Protein AF-A0A1E1KDU4-F1 (afdb_monomer_lite)

Organism: NCBI:txid914238

Structure (mmCIF, N/CA/C/O backbone):
data_AF-A0A1E1KDU4-F1
#
_entry.id   AF-A0A1E1KDU4-F1
#
loop_
_atom_site.group_PDB
_atom_site.id
_atom_site.type_symbol
_atom_site.label_atom_id
_atom_site.label_alt_id
_atom_site.label_comp_id
_atom_site.label_asym_id
_atom_site.label_entity_id
_atom_site.label_seq_id
_atom_site.pdbx_PDB_ins_code
_atom_site.Cartn_x
_atom_site.Cartn_y
_atom_site.Cartn_z
_atom_site.occupancy
_atom_site.B_iso_or_equiv
_atom_site.auth_seq_id
_atom_site.auth_comp_id
_atom_site.auth_asym_id
_atom_site.auth_atom_id
_atom_site.pdbx_PDB_model_num
ATOM 1 N N . MET A 1 1 ? -35.474 20.979 37.681 1.00 44.28 1 MET A N 1
ATOM 2 C CA . MET A 1 1 ? -34.304 20.090 37.521 1.00 44.28 1 MET A CA 1
ATOM 3 C C . MET A 1 1 ? -34.808 18.781 36.944 1.00 44.28 1 MET A C 1
ATOM 5 O O . MET A 1 1 ? -35.261 17.920 37.687 1.00 44.28 1 MET A O 1
ATOM 9 N N . GLU A 1 2 ? -34.837 18.689 35.618 1.00 38.00 2 GLU A N 1
ATOM 10 C CA . GLU A 1 2 ? -35.286 17.499 34.893 1.00 38.00 2 GLU A CA 1
ATOM 11 C C . GLU A 1 2 ? -34.099 16.550 34.704 1.00 38.00 2 GLU A C 1
ATOM 13 O O . GLU A 1 2 ? -33.017 16.971 34.295 1.00 38.00 2 GLU A O 1
ATOM 18 N N . LYS A 1 3 ? -34.280 15.276 35.066 1.00 48.38 3 LYS A N 1
ATOM 19 C CA . LYS A 1 3 ? -33.299 14.221 34.790 1.00 48.38 3 LYS A CA 1
ATOM 20 C C . LYS A 1 3 ? -33.323 13.912 33.288 1.00 48.38 3 LYS A C 1
ATOM 22 O O . LYS A 1 3 ? -34.417 13.727 32.755 1.00 48.38 3 LYS A O 1
ATOM 27 N N . PRO A 1 4 ? -32.166 13.806 32.614 1.00 43.34 4 PRO A N 1
ATOM 28 C CA . PRO A 1 4 ? -32.135 13.402 31.216 1.00 43.34 4 PRO A CA 1
ATOM 29 C C . PRO A 1 4 ? -32.600 11.940 31.058 1.00 43.34 4 PRO A C 1
ATOM 31 O O . PRO A 1 4 ? -32.356 11.120 31.952 1.00 43.34 4 PRO A O 1
ATOM 34 N N . PRO A 1 5 ? -33.280 11.604 29.947 1.00 52.00 5 PRO A N 1
ATOM 35 C CA . PRO A 1 5 ? -33.799 10.266 29.709 1.00 52.00 5 PRO A CA 1
ATOM 36 C C . PRO A 1 5 ? -32.659 9.279 29.433 1.00 52.00 5 PRO A C 1
ATOM 38 O O . PRO A 1 5 ? -31.746 9.543 28.653 1.00 52.00 5 PRO A O 1
ATOM 41 N N . LEU A 1 6 ? -32.739 8.119 30.082 1.00 45.38 6 LEU A N 1
ATOM 42 C CA . LEU A 1 6 ? -31.888 6.965 29.817 1.00 45.38 6 LEU A CA 1
ATOM 43 C C . LEU A 1 6 ? -32.259 6.388 28.446 1.00 45.38 6 LEU A C 1
ATOM 45 O O . LEU A 1 6 ? -33.324 5.792 28.289 1.00 45.38 6 LEU A O 1
ATOM 49 N N . TYR A 1 7 ? -31.383 6.565 27.458 1.00 45.53 7 TYR A N 1
ATOM 50 C CA . TYR A 1 7 ? -31.497 5.884 26.173 1.00 45.53 7 TYR A CA 1
ATOM 51 C C . TYR A 1 7 ? -31.197 4.392 26.349 1.00 45.53 7 TYR A C 1
ATOM 53 O O . TYR A 1 7 ? -30.136 3.995 26.829 1.00 45.53 7 TYR A O 1
ATOM 61 N N . CYS A 1 8 ? -32.163 3.562 25.961 1.00 42.59 8 CYS A N 1
ATOM 62 C CA . CYS A 1 8 ? -32.039 2.114 25.892 1.00 42.59 8 CYS A CA 1
ATOM 63 C C . CYS A 1 8 ? -31.597 1.749 24.466 1.00 42.59 8 CYS A C 1
ATOM 65 O O . CYS A 1 8 ? -32.426 1.666 23.562 1.00 42.59 8 CYS A O 1
ATOM 67 N N . SER A 1 9 ? -30.292 1.577 24.245 1.00 41.16 9 SER A N 1
ATOM 68 C CA . SER A 1 9 ? -29.770 1.093 22.963 1.00 41.16 9 SER A CA 1
ATOM 69 C C . SER A 1 9 ? -29.938 -0.422 22.883 1.00 41.16 9 SER A C 1
ATOM 71 O O . SER A 1 9 ? -29.347 -1.178 23.657 1.00 41.16 9 SER A O 1
ATOM 73 N N . THR A 1 10 ? -30.761 -0.878 21.943 1.00 43.19 10 THR A N 1
ATOM 74 C CA . THR A 1 10 ? -30.951 -2.290 21.614 1.00 43.19 10 THR A CA 1
ATOM 75 C C . THR A 1 10 ? -29.660 -2.860 21.027 1.00 43.19 10 THR A C 1
ATOM 77 O O . THR A 1 10 ? -29.329 -2.688 19.858 1.00 43.19 10 THR A O 1
ATOM 80 N N . SER A 1 11 ? -28.903 -3.535 21.891 1.00 44.44 11 SER A N 1
ATOM 81 C CA . SER A 1 11 ? -27.672 -4.249 21.566 1.00 44.44 11 SER A CA 1
ATOM 82 C C . SER A 1 11 ? -27.963 -5.359 20.548 1.00 44.44 11 SER A C 1
ATOM 84 O O . SER A 1 11 ? -28.536 -6.400 20.881 1.00 44.44 11 SER A O 1
ATOM 86 N N . SER A 1 12 ? -27.601 -5.128 19.283 1.00 50.84 12 SER A N 1
ATOM 87 C CA . SER A 1 12 ? -27.549 -6.196 18.287 1.00 50.84 12 SER A CA 1
ATOM 88 C C . SER A 1 12 ? -26.516 -7.226 18.754 1.00 50.84 12 SER A C 1
ATOM 90 O O . SER A 1 12 ? -25.367 -6.906 19.059 1.00 50.84 12 SER A O 1
ATOM 92 N N . THR A 1 13 ? -26.951 -8.472 18.916 1.00 53.19 13 THR A N 1
ATOM 93 C CA . THR A 1 13 ? -26.143 -9.540 19.510 1.00 53.19 13 THR A CA 1
ATOM 94 C C . THR A 1 13 ? -25.130 -10.056 18.494 1.00 53.19 13 THR A C 1
ATOM 96 O O . THR A 1 13 ? -25.316 -11.097 17.860 1.00 53.19 13 THR A O 1
ATOM 99 N N . PHE A 1 14 ? -24.022 -9.330 18.342 1.00 54.50 14 PHE A N 1
ATOM 100 C CA . PHE A 1 14 ? -22.830 -9.845 17.678 1.00 54.50 14 PHE A CA 1
ATOM 101 C C . PHE A 1 14 ? -22.418 -11.141 18.392 1.00 54.50 14 PHE A C 1
ATOM 103 O O . PHE A 1 14 ? -22.097 -11.154 19.580 1.00 54.50 14 PHE A O 1
ATOM 110 N N . LYS A 1 15 ? -22.494 -12.285 17.704 1.00 56.84 15 LYS A N 1
ATOM 111 C CA . LYS A 1 15 ? -22.159 -13.586 18.301 1.00 56.84 15 LYS A CA 1
ATOM 112 C C . LYS A 1 15 ? -20.645 -13.652 18.548 1.00 56.84 15 LYS A C 1
ATOM 114 O O . LYS A 1 15 ? -19.895 -14.090 17.684 1.00 56.84 15 LYS A O 1
ATOM 119 N N . HIS A 1 16 ? -20.215 -13.282 19.756 1.00 57.31 16 HIS A N 1
ATOM 120 C CA . HIS A 1 16 ? -18.828 -13.239 20.264 1.00 57.31 16 HIS A CA 1
ATOM 121 C C . HIS A 1 16 ? -18.077 -14.594 20.324 1.00 57.31 16 HIS A C 1
ATOM 123 O O . HIS A 1 16 ? -17.207 -14.792 21.172 1.00 57.31 16 HIS A O 1
ATOM 129 N N . ARG A 1 17 ? -18.409 -15.587 19.490 1.00 60.00 17 ARG A N 1
ATOM 130 C CA . ARG A 1 17 ? -17.924 -16.969 19.677 1.00 60.00 17 ARG A CA 1
ATOM 131 C C . ARG A 1 17 ? -16.447 -17.185 19.334 1.00 60.00 17 ARG A C 1
ATOM 133 O O . ARG A 1 17 ? -15.905 -18.201 19.754 1.00 60.00 17 ARG A O 1
ATOM 140 N N . LEU A 1 18 ? -15.800 -16.258 18.629 1.00 76.88 18 LEU A N 1
ATOM 141 C CA . LEU A 1 18 ? -14.407 -16.411 18.188 1.00 76.88 18 LEU A CA 1
ATOM 142 C C . LEU A 1 18 ? -13.419 -15.484 18.895 1.00 76.88 18 LEU A C 1
ATOM 144 O O . LEU A 1 18 ? -12.227 -15.530 18.600 1.00 76.88 18 LEU A O 1
ATOM 148 N N . THR A 1 19 ? -13.868 -14.656 19.838 1.00 80.25 19 THR A N 1
ATOM 149 C CA . THR A 1 19 ? -12.951 -13.700 20.450 1.00 80.25 19 THR A CA 1
ATOM 150 C C . THR A 1 19 ? -12.079 -14.380 21.510 1.00 80.25 19 THR A C 1
ATOM 152 O O . THR A 1 19 ? -12.613 -15.001 22.439 1.00 80.25 19 THR A O 1
ATOM 155 N N . PRO A 1 20 ? -10.740 -14.272 21.423 1.00 85.56 20 PRO A N 1
ATOM 156 C CA . PRO A 1 20 ? -9.858 -14.865 22.413 1.00 85.56 20 PRO A CA 1
ATOM 157 C C . PRO A 1 20 ? -10.150 -14.275 23.793 1.00 85.56 20 PRO A C 1
ATOM 159 O O . PRO A 1 20 ? -10.144 -13.063 23.996 1.00 85.56 20 PRO A O 1
ATOM 162 N N . LYS A 1 21 ? -10.381 -15.151 24.775 1.00 85.19 21 LYS A N 1
ATOM 163 C CA . LYS A 1 21 ? -10.628 -14.749 26.173 1.00 85.19 21 LYS A CA 1
ATOM 164 C C . LYS A 1 21 ? -9.380 -14.187 26.862 1.00 85.19 21 LYS A C 1
ATOM 166 O O . LYS A 1 21 ? -9.473 -13.691 27.981 1.00 85.19 21 LYS A O 1
ATOM 171 N N . ARG A 1 22 ? -8.201 -14.364 26.259 1.00 81.06 22 ARG A N 1
ATOM 172 C CA . ARG A 1 22 ? -6.904 -13.917 26.775 1.00 81.06 22 ARG A CA 1
ATOM 173 C C . ARG A 1 22 ? -6.044 -13.460 25.607 1.00 81.06 22 ARG A C 1
ATOM 175 O O . ARG A 1 22 ? -5.880 -14.214 24.653 1.00 81.06 22 ARG A O 1
ATOM 182 N N . LEU A 1 23 ? -5.463 -12.276 25.733 1.00 84.56 23 LEU A N 1
ATOM 183 C CA . LEU A 1 23 ? -4.440 -11.764 24.830 1.00 84.56 23 LEU A CA 1
ATOM 184 C C . LEU A 1 23 ? -3.154 -11.531 25.609 1.00 84.56 23 LEU A C 1
ATOM 186 O O . LEU A 1 23 ? -3.178 -11.171 26.786 1.00 84.56 23 LEU A O 1
ATOM 190 N N . GLN A 1 24 ? -2.025 -11.774 24.951 1.00 83.50 24 GLN A N 1
ATOM 191 C CA . GLN A 1 24 ? -0.733 -11.361 25.481 1.00 83.50 24 GLN A CA 1
ATOM 192 C C . GLN A 1 24 ? -0.629 -9.833 25.414 1.00 83.50 24 GLN A C 1
ATOM 194 O O . GLN A 1 24 ? -1.173 -9.216 24.500 1.00 83.50 24 GLN A O 1
ATOM 199 N N . LEU A 1 25 ? 0.093 -9.224 26.359 1.00 78.69 25 LEU A N 1
ATOM 200 C CA . LEU A 1 25 ? 0.252 -7.767 26.431 1.00 78.69 25 LEU A CA 1
ATOM 201 C C . LEU A 1 25 ? 0.848 -7.180 25.142 1.00 78.69 25 LEU A C 1
ATOM 203 O O . LEU A 1 25 ? 0.405 -6.131 24.697 1.00 78.69 25 LEU A O 1
ATOM 207 N N . SER A 1 26 ? 1.799 -7.880 24.515 1.00 78.12 26 SER A N 1
ATOM 208 C CA . SER A 1 26 ? 2.379 -7.493 23.222 1.00 78.12 26 SER A CA 1
ATOM 209 C C . SER A 1 26 ? 1.315 -7.345 22.134 1.00 78.12 26 SER A C 1
ATOM 211 O O . SER A 1 26 ? 1.298 -6.348 21.419 1.00 78.12 26 SER A O 1
ATOM 213 N N . VAL A 1 27 ? 0.390 -8.302 22.048 1.00 83.88 27 VAL A N 1
ATOM 214 C CA . VAL A 1 27 ? -0.720 -8.259 21.091 1.00 83.88 27 VAL A CA 1
ATOM 215 C C . VAL A 1 27 ? -1.719 -7.173 21.478 1.00 83.88 27 VAL A C 1
ATOM 217 O O . VAL A 1 27 ? -2.229 -6.486 20.606 1.00 83.88 27 VAL A O 1
ATOM 220 N N . LEU A 1 28 ? -1.964 -6.953 22.773 1.00 84.06 28 LEU A N 1
ATOM 221 C CA . LEU A 1 28 ? -2.847 -5.878 23.232 1.00 84.06 28 LEU A CA 1
ATOM 222 C C . LEU A 1 28 ? -2.310 -4.487 22.860 1.00 84.06 28 LEU A C 1
ATOM 224 O O . LEU A 1 28 ? -3.084 -3.621 22.469 1.00 84.06 28 LEU A O 1
ATOM 228 N N . ILE A 1 29 ? -0.990 -4.291 22.945 1.00 78.06 29 ILE A N 1
ATOM 229 C CA . ILE A 1 29 ? -0.319 -3.064 22.500 1.00 78.06 29 ILE A CA 1
ATOM 230 C C . ILE A 1 29 ? -0.465 -2.910 20.987 1.00 78.06 29 ILE A C 1
ATOM 232 O O . ILE A 1 29 ? -0.847 -1.840 20.537 1.00 78.06 29 ILE A O 1
ATOM 236 N N . GLN A 1 30 ? -0.237 -3.972 20.206 1.00 80.94 30 GLN A N 1
ATOM 237 C CA . GLN A 1 30 ? -0.447 -3.922 18.754 1.00 80.94 30 GLN A CA 1
ATOM 238 C C . GLN A 1 30 ? -1.893 -3.567 18.408 1.00 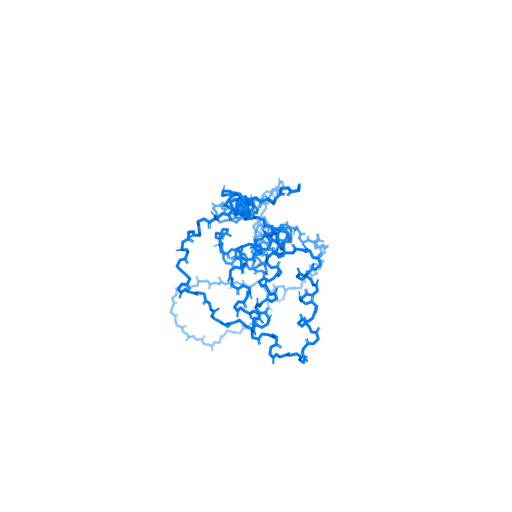80.94 30 GLN A C 1
ATOM 240 O O . GLN A 1 30 ? -2.121 -2.702 17.571 1.00 80.94 30 GLN A O 1
ATOM 245 N N . VAL A 1 31 ? -2.865 -4.179 19.086 1.00 85.56 31 VAL A N 1
ATOM 246 C CA . VAL A 1 31 ? -4.283 -3.845 18.927 1.00 85.56 31 VAL A CA 1
ATOM 247 C C . VAL A 1 31 ? -4.531 -2.380 19.281 1.00 85.56 31 VAL A C 1
ATOM 249 O O . VAL A 1 31 ? -5.165 -1.689 18.498 1.00 85.56 31 VAL A O 1
ATOM 252 N N . ALA A 1 32 ? -3.985 -1.869 20.388 1.00 80.44 32 ALA A N 1
ATOM 253 C CA . ALA A 1 32 ? -4.116 -0.459 20.757 1.00 80.44 32 ALA A CA 1
ATOM 254 C C . ALA A 1 32 ? -3.505 0.482 19.701 1.00 80.44 32 ALA A C 1
ATOM 256 O O . ALA A 1 32 ? -4.145 1.458 19.320 1.00 80.44 32 ALA A O 1
ATOM 257 N N . THR A 1 33 ? -2.319 0.161 19.173 1.00 79.50 33 THR A N 1
ATOM 258 C CA . THR A 1 33 ? -1.675 0.917 18.087 1.00 79.50 33 THR A CA 1
ATOM 259 C C . THR A 1 33 ? -2.507 0.888 16.807 1.00 79.50 33 THR A C 1
ATOM 261 O O . THR A 1 33 ? -2.647 1.911 16.144 1.00 79.50 33 THR A O 1
ATOM 264 N N . LEU A 1 34 ? -3.089 -0.261 16.452 1.00 82.44 34 LEU A N 1
ATOM 265 C CA . LEU A 1 34 ? -3.995 -0.369 15.307 1.00 82.44 34 LEU A CA 1
ATOM 266 C C . LEU A 1 34 ? -5.266 0.455 15.544 1.00 82.44 34 LEU A C 1
ATOM 268 O O . LEU A 1 34 ? -5.697 1.178 14.653 1.00 82.44 34 LEU A O 1
ATOM 272 N N . CYS A 1 35 ? -5.833 0.417 16.747 1.00 84.12 35 CYS A N 1
ATOM 273 C CA . CYS A 1 35 ? -7.003 1.217 17.095 1.00 84.12 35 CYS A CA 1
ATOM 274 C C . CYS A 1 35 ? -6.731 2.719 17.060 1.00 84.12 35 CYS A C 1
ATOM 276 O O . CYS A 1 35 ? -7.611 3.466 16.646 1.00 84.12 35 CYS A O 1
ATOM 278 N N . GLU A 1 36 ? -5.534 3.159 17.447 1.00 78.00 36 GLU A N 1
ATOM 279 C CA . GLU A 1 36 ? -5.102 4.551 17.298 1.00 78.00 36 GLU A CA 1
ATOM 280 C C . GLU A 1 36 ? -4.934 4.919 15.819 1.00 78.00 36 GLU A C 1
ATOM 282 O O . GLU A 1 36 ? -5.494 5.911 15.358 1.00 78.00 36 GLU A O 1
ATOM 287 N N . LYS A 1 37 ? -4.226 4.079 15.058 1.00 79.88 37 LYS A N 1
ATOM 288 C CA . LYS A 1 37 ? -3.929 4.303 13.638 1.00 79.88 37 LYS A CA 1
ATOM 289 C C . LYS A 1 37 ? -5.181 4.346 12.761 1.00 79.88 37 LYS A C 1
ATOM 291 O O . LYS A 1 37 ? -5.259 5.162 11.851 1.00 79.88 37 LYS A O 1
ATOM 296 N N . TYR A 1 38 ? -6.140 3.464 13.021 1.00 78.81 38 TYR A N 1
ATOM 297 C CA . TYR A 1 38 ? -7.353 3.304 12.214 1.00 78.81 38 TYR A CA 1
ATOM 298 C C . TYR A 1 38 ? -8.603 3.887 12.881 1.00 78.81 38 TYR A C 1
ATOM 300 O O . TYR A 1 38 ? -9.704 3.698 12.372 1.00 78.81 38 TYR A O 1
ATOM 308 N N . LEU A 1 39 ? -8.452 4.560 14.029 1.00 72.88 39 LEU A N 1
ATOM 309 C CA . LEU A 1 39 ? -9.550 5.121 14.828 1.00 72.88 39 LEU A CA 1
ATOM 310 C C . LEU A 1 39 ? -10.679 4.108 15.119 1.00 72.88 39 LEU A C 1
ATOM 312 O O . LEU A 1 39 ? -11.833 4.476 15.298 1.00 72.88 39 LEU A O 1
ATOM 316 N N . CYS A 1 40 ? -10.358 2.813 15.194 1.00 80.31 40 CYS A N 1
ATOM 317 C CA . CYS A 1 40 ? -11.332 1.719 15.279 1.00 80.31 40 CYS A CA 1
ATOM 318 C C . CYS A 1 40 ? -11.517 1.170 16.706 1.00 80.31 40 CYS A C 1
ATOM 320 O O . CYS A 1 40 ? -11.854 0.003 16.908 1.00 80.31 40 CYS A O 1
ATOM 322 N N . VAL A 1 41 ? -11.285 2.009 17.718 1.00 76.69 41 VAL A N 1
ATOM 323 C CA . VAL A 1 41 ? -11.333 1.631 19.143 1.00 76.69 41 VAL A CA 1
ATOM 324 C C . VAL A 1 41 ? -12.685 1.053 19.568 1.00 76.69 41 VAL A C 1
ATOM 326 O O . VAL A 1 41 ? -12.756 0.157 20.407 1.00 76.69 41 VAL A O 1
ATOM 329 N N . GLU A 1 42 ? -13.764 1.511 18.950 1.00 74.56 42 GLU A N 1
ATOM 330 C CA . GLU A 1 42 ? -15.113 1.052 19.265 1.00 74.56 42 GLU A CA 1
ATOM 331 C C . GLU A 1 42 ? -15.346 -0.405 18.877 1.00 74.56 42 GLU A C 1
ATOM 333 O O . GLU A 1 42 ? -16.104 -1.103 19.548 1.00 74.56 42 GLU A O 1
ATOM 338 N N . LEU A 1 43 ? -14.635 -0.899 17.855 1.00 81.19 43 LEU A N 1
ATOM 339 C CA . LEU A 1 43 ? -14.695 -2.310 17.494 1.00 81.19 43 LEU A CA 1
ATOM 340 C C . LEU A 1 43 ? -14.172 -3.164 18.644 1.00 81.19 43 LEU A C 1
ATOM 342 O O . LEU A 1 43 ? -14.769 -4.185 18.951 1.00 81.19 43 LEU A O 1
ATOM 346 N N . VAL A 1 44 ? -13.098 -2.746 19.319 1.00 85.81 44 VAL A N 1
ATOM 347 C CA . VAL A 1 44 ? -12.491 -3.520 20.414 1.00 85.81 44 VAL A CA 1
ATOM 348 C C . VAL A 1 44 ? -13.080 -3.244 21.794 1.00 85.81 44 VAL A C 1
ATOM 350 O O . VAL A 1 44 ? -12.850 -4.034 22.715 1.00 85.81 44 VAL A O 1
ATOM 353 N N . GLN A 1 45 ? -13.874 -2.182 21.949 1.00 82.81 45 GLN A N 1
ATOM 354 C CA . GLN A 1 45 ? -14.477 -1.779 23.223 1.00 82.81 45 GLN A CA 1
ATOM 355 C C . GLN A 1 45 ? -15.217 -2.919 23.954 1.00 82.81 45 GLN A C 1
ATOM 357 O O . GLN A 1 45 ? -14.970 -3.091 25.153 1.00 82.81 45 GLN A O 1
ATOM 362 N N . PRO A 1 46 ? -16.045 -3.760 23.295 1.00 85.88 46 PRO A N 1
ATOM 363 C CA . PRO A 1 46 ? -16.768 -4.833 23.984 1.00 85.88 46 PRO A CA 1
ATOM 364 C C . PRO A 1 46 ? -15.846 -5.882 24.619 1.00 85.88 46 PRO A C 1
ATOM 366 O O . PRO A 1 46 ? -16.234 -6.575 25.560 1.00 85.88 46 PRO A O 1
ATOM 369 N N . TRP A 1 47 ? -14.621 -6.016 24.105 1.00 86.19 47 TRP A N 1
ATOM 370 C CA . TRP A 1 47 ? -13.653 -7.011 24.562 1.00 86.19 47 TRP A CA 1
ATOM 371 C C . TRP A 1 47 ? -12.562 -6.433 25.448 1.00 86.19 47 TRP A C 1
ATOM 373 O O . TRP A 1 47 ? -11.970 -7.189 26.219 1.00 86.19 47 TRP A O 1
ATOM 383 N N . LEU A 1 48 ? -12.341 -5.117 25.403 1.00 84.06 48 LEU A N 1
ATOM 384 C CA . LEU A 1 48 ? -11.366 -4.418 26.236 1.00 84.06 48 LEU A CA 1
ATOM 385 C C . LEU A 1 48 ? -11.547 -4.771 27.712 1.00 84.06 48 LEU A C 1
ATOM 387 O O . LEU A 1 48 ? -10.590 -5.232 28.318 1.00 84.06 48 LEU A O 1
ATOM 391 N N . ALA A 1 49 ? -12.769 -4.705 28.252 1.00 81.31 49 ALA A N 1
ATOM 392 C CA . ALA A 1 49 ? -13.041 -5.083 29.643 1.00 81.31 49 ALA A CA 1
ATOM 393 C C . ALA A 1 49 ? -12.641 -6.539 29.959 1.00 81.31 49 ALA A C 1
ATOM 395 O O . ALA A 1 49 ? -12.069 -6.823 31.008 1.00 81.31 49 ALA A O 1
ATOM 396 N N . ILE A 1 50 ? -12.893 -7.477 29.040 1.00 84.44 50 ILE A N 1
ATOM 397 C CA . ILE A 1 50 ? -12.546 -8.897 29.218 1.00 84.44 50 ILE A CA 1
ATOM 398 C C . ILE A 1 50 ? -11.025 -9.093 29.162 1.00 84.44 50 ILE A C 1
ATOM 400 O O . ILE A 1 50 ? -10.466 -9.878 29.934 1.00 84.44 50 ILE A O 1
ATOM 404 N N . TRP A 1 51 ? -10.354 -8.396 28.246 1.00 87.19 51 TRP A N 1
ATOM 405 C CA . TRP A 1 51 ? -8.913 -8.492 28.047 1.00 87.19 51 TRP A CA 1
ATOM 406 C C . TRP A 1 51 ? -8.120 -7.793 29.160 1.00 87.19 51 TRP A C 1
ATOM 408 O O . TRP A 1 51 ? -7.066 -8.300 29.550 1.00 87.19 51 TRP A O 1
ATOM 418 N N . THR A 1 52 ? -8.631 -6.691 29.717 1.00 80.00 52 THR A N 1
ATOM 419 C CA . THR A 1 52 ? -7.957 -5.901 30.761 1.00 80.00 52 THR A CA 1
ATOM 420 C C . THR A 1 52 ? -8.245 -6.378 32.179 1.00 80.00 52 THR A C 1
ATOM 422 O O . THR A 1 52 ? -7.358 -6.267 33.023 1.00 80.00 52 THR A O 1
ATOM 425 N N . HIS A 1 53 ? -9.393 -7.013 32.446 1.00 77.44 53 HIS A N 1
ATOM 426 C CA . HIS A 1 53 ? -9.751 -7.490 33.792 1.00 77.44 53 HIS A CA 1
ATOM 427 C C . HIS A 1 53 ? -8.704 -8.438 34.413 1.00 77.44 53 HIS A C 1
ATOM 429 O O . HIS A 1 53 ? -8.571 -8.545 35.629 1.00 77.44 53 HIS A O 1
ATOM 435 N N . LYS A 1 54 ? -7.908 -9.130 33.586 1.00 67.06 54 LYS A N 1
ATOM 436 C CA . LYS A 1 54 ? -6.810 -9.996 34.058 1.00 67.06 54 LYS A CA 1
ATOM 437 C C . LYS A 1 54 ? -5.433 -9.337 34.067 1.00 67.06 54 LYS A C 1
ATOM 439 O O . LYS A 1 54 ? -4.505 -9.929 34.618 1.00 67.06 54 LYS A O 1
ATOM 444 N N . LEU A 1 55 ? -5.292 -8.153 33.473 1.00 65.75 55 LEU A N 1
ATOM 445 C CA . LEU A 1 55 ? -4.074 -7.344 33.556 1.00 65.75 55 LEU A CA 1
ATOM 446 C C . LEU A 1 55 ? -3.998 -6.611 34.900 1.00 65.75 55 LEU A C 1
ATOM 448 O O . LEU A 1 55 ? -2.911 -6.526 35.464 1.00 65.75 55 LEU A O 1
ATOM 452 N N . GLU A 1 56 ? -5.141 -6.204 35.462 1.00 57.31 56 GLU A N 1
ATOM 453 C CA . GLU A 1 56 ? -5.238 -5.605 36.807 1.00 57.31 56 GLU A CA 1
ATOM 454 C C . GLU A 1 56 ? -4.696 -6.527 37.911 1.00 57.31 56 GLU A C 1
ATOM 456 O O . GLU A 1 56 ? -4.037 -6.079 38.844 1.00 57.31 56 GLU A O 1
ATOM 461 N N . LEU A 1 57 ? -4.872 -7.844 37.762 1.00 53.25 57 LEU A N 1
ATOM 462 C CA . LEU A 1 57 ? -4.332 -8.849 38.688 1.00 53.25 57 LEU A CA 1
ATOM 463 C C . LEU A 1 57 ? -2.796 -8.989 38.628 1.00 53.25 57 LEU A C 1
ATOM 465 O O . LEU A 1 57 ? -2.222 -9.751 39.405 1.00 53.25 57 LEU A O 1
ATOM 469 N N . ARG A 1 58 ? -2.114 -8.281 37.717 1.00 53.53 58 ARG A N 1
ATOM 470 C CA . ARG A 1 58 ? -0.649 -8.270 37.575 1.00 53.53 58 ARG A CA 1
ATOM 471 C C . ARG A 1 58 ? -0.080 -6.855 37.713 1.00 53.53 58 ARG A C 1
ATOM 473 O O . ARG A 1 58 ? 0.732 -6.437 36.888 1.00 53.53 58 ARG A O 1
ATOM 480 N N . SER A 1 59 ? -0.447 -6.161 38.788 1.00 50.16 59 SER A N 1
ATOM 481 C CA . SER A 1 59 ? -0.002 -4.814 39.200 1.00 50.16 59 SER A CA 1
ATOM 482 C C . SER A 1 59 ? 1.521 -4.593 39.355 1.00 50.16 59 SER A C 1
ATOM 484 O O . SER A 1 59 ? 1.936 -3.598 39.934 1.00 50.16 59 SER A O 1
ATOM 486 N N . ASN A 1 60 ? 2.374 -5.485 38.843 1.00 57.94 60 ASN A N 1
ATOM 487 C CA . ASN A 1 60 ? 3.835 -5.366 38.872 1.00 57.94 60 ASN A CA 1
ATOM 488 C C . ASN A 1 60 ? 4.456 -4.935 37.530 1.00 57.94 60 ASN A C 1
ATOM 490 O O . ASN A 1 60 ? 5.680 -4.930 37.412 1.00 57.94 60 ASN A O 1
ATOM 494 N N . TYR A 1 61 ? 3.662 -4.578 36.513 1.00 61.03 61 TYR A N 1
ATOM 495 C CA . TYR A 1 61 ? 4.199 -4.117 35.227 1.00 61.03 61 TYR A CA 1
ATOM 496 C C . TYR A 1 61 ? 4.014 -2.603 35.030 1.00 61.03 61 TYR A C 1
ATOM 498 O O . TYR A 1 61 ? 2.893 -2.167 34.772 1.00 61.03 61 TYR A O 1
ATOM 506 N N . PRO A 1 62 ? 5.098 -1.799 35.034 1.00 64.06 62 PRO A N 1
ATOM 507 C CA . PRO A 1 62 ? 5.022 -0.346 34.835 1.00 64.06 62 PRO A CA 1
ATOM 508 C C . PRO A 1 62 ? 4.498 0.068 33.446 1.00 64.06 62 PRO A C 1
ATOM 510 O O . PRO A 1 62 ? 4.062 1.200 33.267 1.00 64.06 62 PRO A O 1
ATOM 513 N N . MET A 1 63 ? 4.482 -0.842 32.462 1.00 59.06 63 MET A N 1
ATOM 514 C CA . MET A 1 63 ? 3.878 -0.579 31.147 1.00 59.06 63 MET A CA 1
ATOM 515 C C . MET A 1 63 ? 2.344 -0.628 31.148 1.00 59.06 63 MET A C 1
ATOM 517 O O . MET A 1 63 ? 1.730 0.036 30.319 1.00 59.06 63 MET A O 1
ATOM 521 N N . ALA A 1 64 ? 1.709 -1.384 32.051 1.00 60.72 64 ALA A N 1
ATOM 522 C CA . ALA A 1 64 ? 0.245 -1.450 32.098 1.00 60.72 64 ALA A CA 1
ATOM 523 C C . ALA A 1 64 ? -0.357 -0.089 32.483 1.00 60.72 64 ALA A C 1
ATOM 525 O O . ALA A 1 64 ? -1.361 0.323 31.910 1.00 60.72 64 ALA A O 1
ATOM 526 N N . GLU A 1 65 ? 0.325 0.637 33.370 1.00 67.44 65 GLU A N 1
ATOM 527 C CA . GLU A 1 65 ? -0.031 1.996 33.776 1.00 67.44 65 GLU A CA 1
ATOM 528 C C . GLU A 1 65 ? 0.063 2.985 32.605 1.00 67.44 65 GLU A C 1
ATOM 530 O O . GLU A 1 65 ? -0.834 3.797 32.418 1.00 67.44 65 GLU A O 1
ATOM 535 N N . GLN A 1 66 ? 1.085 2.881 31.746 1.00 67.25 66 GLN A N 1
ATOM 536 C CA . GLN A 1 66 ? 1.191 3.734 30.552 1.00 67.25 66 GLN A CA 1
ATOM 537 C C . GLN A 1 66 ? 0.053 3.478 29.560 1.00 67.25 66 GLN A C 1
ATOM 539 O O . GLN A 1 66 ? -0.501 4.421 29.000 1.00 67.25 66 GLN A O 1
ATOM 544 N N . VAL A 1 67 ? -0.334 2.212 29.376 1.00 67.38 67 VAL A N 1
ATOM 545 C CA . VAL A 1 67 ? -1.477 1.843 28.529 1.00 67.38 67 VAL A CA 1
ATOM 546 C C . VAL A 1 67 ? -2.780 2.375 29.127 1.00 67.38 67 VAL A C 1
ATOM 548 O O . VAL A 1 67 ? -3.583 2.949 28.401 1.00 67.38 67 VAL A O 1
ATOM 551 N N . PHE A 1 68 ? -2.975 2.265 30.443 1.00 68.50 68 PHE A N 1
ATOM 552 C CA . PHE A 1 68 ? -4.154 2.805 31.126 1.00 68.50 68 PHE A CA 1
ATOM 553 C C . PHE A 1 68 ? -4.215 4.335 31.082 1.00 68.50 68 PHE A C 1
ATOM 555 O O . PHE A 1 68 ? -5.285 4.906 30.881 1.00 68.50 68 PHE A O 1
ATOM 562 N N . GLN A 1 69 ? -3.072 5.008 31.213 1.00 70.56 69 GLN A N 1
ATOM 563 C CA . GLN A 1 69 ? -2.982 6.460 31.094 1.00 70.56 69 GLN A CA 1
ATOM 564 C C . GLN A 1 69 ? -3.223 6.933 29.667 1.00 70.56 69 GLN A C 1
ATOM 566 O O . GLN A 1 69 ? -3.910 7.933 29.499 1.00 70.56 69 GLN A O 1
ATOM 571 N N . LEU A 1 70 ? -2.739 6.219 28.645 1.00 65.94 70 LEU A N 1
ATOM 572 C CA . LEU A 1 70 ? -3.142 6.471 27.260 1.00 65.94 70 LEU A CA 1
ATOM 573 C C . LEU A 1 70 ? -4.657 6.272 27.123 1.00 65.94 70 LEU A C 1
ATOM 575 O O . LEU A 1 70 ? -5.343 7.194 26.694 1.00 65.94 70 LEU A O 1
ATOM 579 N N . LEU A 1 71 ? -5.202 5.155 27.621 1.00 67.25 71 LEU A N 1
ATOM 580 C CA . LEU A 1 71 ? -6.639 4.880 27.555 1.00 67.25 71 LEU A CA 1
ATOM 581 C C . LEU A 1 71 ? -7.519 5.952 28.212 1.00 67.25 71 LEU A C 1
ATOM 583 O O . LEU A 1 71 ? -8.534 6.362 27.642 1.00 67.25 71 LEU A O 1
ATOM 587 N N . ASN A 1 72 ? -7.095 6.474 29.358 1.00 68.06 72 ASN A N 1
ATOM 588 C CA . ASN A 1 72 ? -7.794 7.551 30.053 1.00 68.06 72 ASN A CA 1
ATOM 589 C C . ASN A 1 72 ? -7.551 8.935 29.437 1.00 68.06 72 ASN A C 1
ATOM 591 O O . ASN A 1 72 ? -8.482 9.737 29.366 1.00 68.06 72 ASN A O 1
ATOM 595 N N . LYS A 1 73 ? -6.329 9.238 28.978 1.00 70.31 73 LYS A N 1
ATOM 596 C CA . LYS A 1 73 ? -5.943 10.569 28.473 1.00 70.31 73 LYS A CA 1
ATOM 597 C C . LYS A 1 73 ? -6.802 11.016 27.297 1.00 70.31 73 LYS A C 1
ATOM 599 O O . LYS A 1 73 ? -7.111 12.198 27.180 1.00 70.31 73 LYS A O 1
ATOM 604 N N . TYR A 1 74 ? -7.197 10.087 26.439 1.00 61.66 74 TYR A N 1
ATOM 605 C CA . TYR A 1 74 ? -7.995 10.399 25.258 1.00 61.66 74 TYR A CA 1
ATOM 606 C C . TYR A 1 74 ? -9.507 10.230 25.474 1.00 61.66 74 TYR A C 1
ATOM 608 O O . TYR A 1 74 ? -10.276 10.313 24.516 1.00 61.66 74 TYR A O 1
ATOM 616 N N . ASN A 1 75 ? -9.951 10.033 26.722 1.00 57.62 75 ASN A N 1
ATOM 617 C CA . ASN A 1 75 ? -11.364 9.903 27.078 1.00 57.62 75 ASN A CA 1
ATOM 618 C C . ASN A 1 75 ? -12.076 8.794 26.263 1.00 57.62 75 ASN A C 1
ATOM 620 O O . ASN A 1 75 ? -13.238 8.930 25.877 1.00 57.62 75 ASN A O 1
ATOM 624 N N . TRP A 1 76 ? -11.357 7.695 25.982 1.00 62.88 76 TRP A N 1
ATOM 625 C CA . TRP A 1 76 ? -11.784 6.578 25.122 1.00 62.88 76 TRP A CA 1
ATOM 626 C C . TRP A 1 76 ? -12.980 5.780 25.669 1.00 62.88 76 TRP A C 1
ATOM 628 O O . TRP A 1 76 ? -13.509 4.912 24.984 1.00 62.88 76 TRP A O 1
ATOM 638 N N . PHE A 1 77 ? -13.419 6.064 26.897 1.00 47.81 77 PHE A N 1
ATOM 639 C CA . PHE A 1 77 ? -14.458 5.304 27.591 1.00 47.81 77 PHE A CA 1
ATOM 640 C C . PHE A 1 77 ? -15.897 5.780 27.289 1.00 47.81 77 PHE A C 1
ATOM 642 O O . PHE A 1 77 ? -16.839 5.094 27.676 1.00 47.81 77 PHE A O 1
ATOM 649 N N . TRP A 1 78 ? -16.087 6.918 26.596 1.00 45.12 78 TRP A N 1
ATOM 650 C CA . TRP A 1 78 ? -17.404 7.574 26.464 1.00 45.12 78 TRP A CA 1
ATOM 651 C C . TRP A 1 78 ? -17.676 8.268 25.117 1.00 45.12 78 TRP A C 1
ATOM 653 O O . TRP A 1 78 ? -18.138 9.411 25.103 1.00 45.12 78 TRP A O 1
ATOM 663 N N . ARG A 1 79 ? -17.430 7.625 23.970 1.00 48.88 79 ARG A N 1
ATOM 664 C CA . ARG A 1 79 ? -18.014 8.113 22.707 1.00 48.88 79 ARG A CA 1
ATOM 665 C C . ARG A 1 79 ? -18.984 7.095 22.129 1.00 48.88 79 ARG A C 1
ATOM 667 O O . ARG A 1 79 ? -18.737 5.896 22.178 1.00 48.88 79 ARG A O 1
ATOM 674 N N . GLU A 1 80 ? -20.137 7.616 21.719 1.00 56.88 80 GLU A N 1
ATOM 675 C CA . GLU A 1 80 ? -21.204 6.888 21.036 1.00 56.88 80 GLU A CA 1
ATOM 676 C C . GLU A 1 80 ? -20.636 6.136 19.828 1.00 56.88 80 GLU A C 1
ATOM 678 O O . GLU A 1 80 ? -19.740 6.680 19.183 1.00 56.88 80 GLU A O 1
ATOM 683 N N . PRO A 1 81 ? -21.146 4.930 19.513 1.00 60.50 81 PRO A N 1
ATOM 684 C CA . PRO A 1 81 ? -20.667 4.163 18.374 1.00 60.50 81 PRO A CA 1
ATOM 685 C C . PRO A 1 81 ? -20.748 4.992 17.085 1.00 60.50 81 PRO A C 1
ATOM 687 O O . PRO A 1 81 ? -21.752 5.670 16.845 1.00 60.50 81 PRO A O 1
ATOM 690 N N . TYR A 1 82 ? -19.712 4.906 16.251 1.00 59.31 82 TYR A N 1
ATOM 691 C CA . TYR A 1 82 ? -19.623 5.465 14.918 1.00 59.31 82 TYR A CA 1
ATOM 692 C C . TYR A 1 82 ? -20.942 5.189 14.196 1.00 59.31 82 TYR A C 1
ATOM 694 O O . TYR A 1 82 ? -21.431 4.051 14.198 1.00 59.31 82 TYR A O 1
ATOM 702 N N . PRO A 1 83 ? -21.524 6.211 13.551 1.00 75.69 83 PRO A N 1
ATOM 703 C CA . PRO A 1 83 ? -22.657 6.016 12.669 1.00 75.69 83 PRO A CA 1
ATOM 704 C C . PRO A 1 83 ? -22.374 4.871 11.691 1.00 75.69 83 PRO A C 1
ATOM 706 O O . PRO A 1 83 ? -21.304 4.818 11.075 1.00 75.69 83 PRO A O 1
ATOM 709 N N . SER A 1 84 ? -23.337 3.959 11.549 1.00 75.25 84 SER A N 1
ATOM 710 C CA . SER A 1 84 ? -23.242 2.823 10.627 1.00 75.25 84 SER A CA 1
ATOM 711 C C . SER A 1 84 ? -22.846 3.293 9.225 1.00 75.25 84 SER A C 1
ATOM 713 O O . SER A 1 84 ? -23.449 4.239 8.712 1.00 75.25 84 SER A O 1
ATOM 715 N N . GLY A 1 85 ? -21.871 2.636 8.595 1.00 80.31 85 GLY A N 1
ATOM 716 C CA . GLY A 1 85 ? -21.382 2.978 7.259 1.00 80.31 85 GLY A CA 1
ATOM 717 C C . GLY A 1 85 ? -20.100 3.814 7.249 1.00 80.31 85 GLY A C 1
ATOM 718 O O . GLY A 1 85 ? -19.415 3.840 6.227 1.00 80.31 85 GLY A O 1
ATOM 719 N N . ILE A 1 86 ? -19.736 4.503 8.340 1.00 76.81 86 ILE A N 1
ATOM 720 C CA . ILE A 1 86 ? -18.494 5.298 8.368 1.00 76.81 86 ILE A CA 1
ATOM 721 C C . ILE A 1 86 ? -17.265 4.390 8.423 1.00 76.81 86 ILE A C 1
ATOM 723 O O . ILE A 1 86 ? -16.329 4.601 7.655 1.00 76.81 86 ILE A O 1
ATOM 727 N N .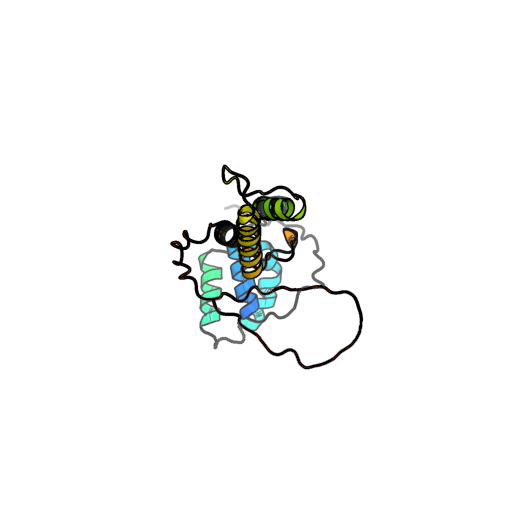 ALA A 1 87 ? -17.270 3.371 9.284 1.00 70.69 87 ALA A N 1
ATOM 728 C CA . ALA A 1 87 ? -16.149 2.441 9.401 1.00 70.69 87 ALA A CA 1
ATOM 729 C C . ALA A 1 87 ? -15.915 1.682 8.085 1.00 70.69 87 ALA A C 1
ATOM 731 O O . ALA A 1 87 ? -14.781 1.575 7.624 1.00 70.69 87 ALA A O 1
ATOM 732 N N . GLU A 1 88 ? -16.991 1.236 7.439 1.00 82.81 88 GLU A N 1
ATOM 733 C CA . GLU A 1 88 ? -16.961 0.562 6.141 1.00 82.81 88 GLU A CA 1
ATOM 734 C C . GLU A 1 88 ? -16.433 1.490 5.041 1.00 82.81 88 GLU A C 1
ATOM 736 O O . GLU A 1 88 ? -15.617 1.075 4.222 1.00 82.81 88 GLU A O 1
ATOM 741 N N . ASN A 1 89 ? -16.843 2.764 5.047 1.00 83.06 89 ASN A N 1
ATOM 742 C CA . ASN A 1 89 ? -16.312 3.760 4.118 1.00 83.06 89 ASN A CA 1
ATOM 743 C C . ASN A 1 89 ? -14.818 4.011 4.328 1.00 83.06 89 ASN A C 1
ATOM 745 O O . ASN A 1 89 ? -14.092 4.116 3.345 1.00 83.06 89 ASN A O 1
ATOM 749 N N . ILE A 1 90 ? -14.356 4.092 5.579 1.00 79.00 90 ILE A N 1
ATOM 750 C CA . ILE A 1 90 ? -12.935 4.281 5.887 1.00 79.00 90 ILE A CA 1
ATOM 751 C C . ILE A 1 90 ? -12.128 3.073 5.408 1.00 79.00 90 ILE A C 1
ATOM 753 O O . ILE A 1 90 ? -11.146 3.262 4.699 1.00 79.00 90 ILE A O 1
ATOM 757 N N . ILE A 1 91 ? -12.553 1.848 5.739 1.00 81.81 91 ILE A N 1
ATOM 758 C CA . ILE A 1 91 ? -11.874 0.619 5.296 1.00 81.81 91 ILE A CA 1
ATOM 759 C C . ILE A 1 91 ? -11.796 0.574 3.768 1.00 81.81 91 ILE A C 1
ATOM 761 O O . ILE A 1 91 ? -10.709 0.401 3.226 1.00 81.81 91 ILE A O 1
ATOM 765 N N . ARG A 1 92 ? -12.911 0.850 3.082 1.00 89.00 92 ARG A N 1
ATOM 766 C CA . ARG A 1 92 ? -12.961 0.898 1.617 1.00 89.00 92 ARG A CA 1
ATOM 767 C C . ARG A 1 92 ? -11.985 1.919 1.023 1.00 89.00 92 ARG A C 1
ATOM 769 O O . ARG A 1 92 ? -11.273 1.595 0.083 1.00 89.00 92 ARG A O 1
ATOM 776 N N . ILE A 1 93 ? -11.927 3.136 1.574 1.00 89.88 93 ILE A N 1
ATOM 777 C CA . ILE A 1 93 ? -10.990 4.180 1.114 1.00 89.88 93 ILE A CA 1
ATOM 778 C C . ILE A 1 93 ? -9.536 3.736 1.320 1.00 89.88 93 ILE A C 1
ATOM 780 O O . ILE A 1 93 ? -8.679 4.018 0.481 1.00 89.88 93 ILE A O 1
ATOM 784 N N . LEU A 1 94 ? -9.242 3.058 2.433 1.00 86.25 94 LEU A N 1
ATOM 785 C CA . LEU A 1 94 ? -7.899 2.558 2.717 1.00 86.25 94 LEU A CA 1
ATOM 786 C C . LEU A 1 94 ? -7.491 1.455 1.732 1.00 86.25 94 LEU A C 1
ATOM 788 O O . LEU A 1 94 ? -6.380 1.514 1.208 1.00 86.25 94 LEU A O 1
ATOM 792 N N . GLU A 1 95 ? -8.379 0.498 1.454 1.00 89.50 95 GLU A N 1
ATOM 793 C CA . GLU A 1 95 ? -8.156 -0.572 0.470 1.00 89.50 95 GLU A CA 1
ATOM 794 C C . GLU A 1 95 ? -7.917 0.001 -0.935 1.00 89.50 95 GLU A C 1
ATOM 796 O O . GLU A 1 95 ? -6.891 -0.299 -1.546 1.00 89.50 95 GLU A O 1
ATOM 801 N N . GLU A 1 96 ? -8.783 0.911 -1.392 1.00 95.56 96 GLU A N 1
ATOM 802 C CA . GLU A 1 96 ? -8.671 1.580 -2.700 1.00 95.56 96 GLU A CA 1
ATOM 803 C C . GLU A 1 96 ? -7.365 2.388 -2.826 1.00 95.56 96 GLU A C 1
ATOM 805 O O . GLU A 1 96 ? -6.710 2.399 -3.873 1.00 95.56 96 GLU A O 1
ATOM 810 N N . SER A 1 97 ? -6.939 3.038 -1.738 1.00 95.00 97 SER A N 1
ATOM 811 C CA . SER A 1 97 ? -5.685 3.799 -1.712 1.00 95.00 97 SER A CA 1
ATOM 812 C C . SER A 1 97 ? -4.456 2.896 -1.828 1.00 95.00 97 SER A C 1
ATOM 814 O O . SER A 1 97 ? -3.504 3.238 -2.532 1.00 95.00 97 SER A O 1
ATOM 816 N N . VAL A 1 98 ? -4.456 1.750 -1.137 1.00 96.06 98 VAL A N 1
ATOM 817 C CA . VAL A 1 98 ? -3.363 0.770 -1.221 1.00 96.06 98 VAL A CA 1
ATOM 818 C C . VAL A 1 98 ? -3.319 0.144 -2.613 1.00 96.06 98 VAL A C 1
ATOM 820 O O . VAL A 1 98 ? -2.237 0.070 -3.192 1.00 96.06 98 VAL A O 1
ATOM 823 N N . GLU A 1 99 ? -4.467 -0.235 -3.176 1.00 97.38 99 GLU A N 1
ATOM 824 C CA . GLU A 1 99 ? -4.567 -0.771 -4.540 1.00 97.38 99 GLU A CA 1
ATOM 825 C C . GLU A 1 99 ? -3.989 0.213 -5.567 1.00 97.38 99 GLU A C 1
ATOM 827 O O . GLU A 1 99 ? -3.060 -0.130 -6.299 1.00 97.38 99 GLU A O 1
ATOM 832 N N . THR A 1 100 ? -4.416 1.479 -5.513 1.00 97.69 100 THR A N 1
ATOM 833 C CA . THR A 1 100 ? -3.920 2.539 -6.410 1.00 97.69 100 THR A CA 1
ATOM 834 C C . THR A 1 100 ? -2.400 2.736 -6.305 1.00 97.69 100 THR A C 1
ATOM 836 O O . THR A 1 100 ? -1.728 3.008 -7.303 1.00 97.69 100 THR A O 1
ATOM 839 N N . LEU A 1 101 ? -1.824 2.605 -5.104 1.00 97.31 101 LEU A N 1
ATOM 840 C CA . LEU A 1 101 ? -0.372 2.705 -4.907 1.00 97.31 101 LEU A CA 1
ATOM 841 C C . LEU A 1 101 ? 0.382 1.502 -5.485 1.00 97.31 101 LEU A C 1
ATOM 843 O O . LEU A 1 101 ? 1.472 1.679 -6.035 1.00 97.31 101 LEU A O 1
ATOM 847 N N . LEU A 1 102 ? -0.171 0.295 -5.353 1.00 97.38 102 LEU A N 1
ATOM 848 C CA . LEU A 1 102 ? 0.434 -0.944 -5.848 1.00 97.38 102 LEU A CA 1
ATOM 849 C C . LEU A 1 102 ? 0.317 -1.092 -7.369 1.00 97.38 102 LEU A C 1
ATOM 851 O O . LEU A 1 102 ? 1.216 -1.659 -7.998 1.00 97.38 102 LEU A O 1
ATOM 855 N N . ASP A 1 103 ? -0.719 -0.516 -7.975 1.00 97.56 103 ASP A N 1
ATOM 856 C CA . ASP A 1 103 ? -0.908 -0.505 -9.426 1.00 97.56 103 ASP A CA 1
ATOM 857 C C . ASP A 1 103 ? 0.277 0.115 -10.174 1.00 97.56 103 ASP A C 1
ATOM 859 O O . ASP A 1 103 ? 0.623 -0.328 -11.270 1.00 97.56 103 ASP A O 1
ATOM 863 N N . ILE A 1 104 ? 0.957 1.103 -9.584 1.00 96.50 104 ILE A N 1
ATOM 864 C CA . ILE A 1 104 ? 2.095 1.784 -10.216 1.00 96.50 104 ILE A CA 1
ATOM 865 C C . ILE A 1 104 ? 3.259 0.807 -10.488 1.00 96.50 104 ILE A C 1
ATOM 867 O O . ILE A 1 104 ? 3.622 0.624 -11.658 1.00 96.50 104 ILE A O 1
ATOM 871 N N . PRO A 1 105 ? 3.879 0.167 -9.473 1.00 96.62 105 PRO A N 1
ATOM 872 C CA . PRO A 1 105 ? 4.949 -0.792 -9.717 1.00 96.62 105 PRO A CA 1
ATOM 873 C C . PRO A 1 105 ? 4.456 -2.053 -10.436 1.00 96.62 105 PRO A C 1
ATOM 875 O O . PRO A 1 105 ? 5.198 -2.588 -11.260 1.00 96.62 105 PRO A O 1
ATOM 878 N N . TYR A 1 106 ? 3.223 -2.518 -10.206 1.00 97.12 106 TYR A N 1
ATOM 879 C CA . TYR A 1 106 ? 2.696 -3.700 -10.901 1.00 97.12 106 TYR A CA 1
ATOM 880 C C . TYR A 1 106 ? 2.457 -3.455 -12.395 1.00 97.12 106 TYR A C 1
ATOM 882 O O . TYR A 1 106 ? 2.740 -4.331 -13.216 1.00 97.12 106 TYR A O 1
ATOM 890 N N . ALA A 1 107 ? 2.037 -2.252 -12.789 1.00 95.94 107 ALA A N 1
ATOM 891 C CA . ALA A 1 107 ? 1.955 -1.879 -14.197 1.00 95.94 107 ALA A CA 1
ATOM 892 C C . ALA A 1 107 ? 3.341 -1.871 -14.862 1.00 95.94 107 ALA A C 1
ATOM 894 O O . ALA A 1 107 ? 3.469 -2.277 -16.019 1.00 95.94 107 ALA A O 1
ATOM 895 N N . LEU A 1 108 ? 4.390 -1.443 -14.147 1.00 94.19 108 LEU A N 1
ATOM 896 C CA . LEU A 1 108 ? 5.767 -1.523 -14.644 1.00 94.19 108 LEU A CA 1
ATOM 897 C C . LEU A 1 108 ? 6.238 -2.970 -14.769 1.00 94.19 108 LEU A C 1
ATOM 899 O O . LEU A 1 108 ? 6.792 -3.326 -15.807 1.00 94.19 108 LEU A O 1
ATOM 903 N N . VAL A 1 109 ? 5.958 -3.809 -13.771 1.00 94.75 109 VAL A N 1
ATOM 904 C CA . VAL A 1 109 ? 6.232 -5.249 -13.843 1.00 94.75 109 VAL A CA 1
ATOM 905 C C . VAL A 1 109 ? 5.582 -5.864 -15.075 1.00 94.75 109 VAL A C 1
ATOM 907 O O . VAL A 1 109 ? 6.266 -6.465 -15.902 1.00 94.75 109 VAL A O 1
ATOM 910 N N . SER A 1 110 ? 4.284 -5.627 -15.263 1.00 95.19 110 SER A N 1
ATOM 911 C CA . SER A 1 110 ? 3.563 -6.164 -16.412 1.00 95.19 110 SER A CA 1
ATOM 912 C C . SER A 1 110 ? 4.122 -5.653 -17.743 1.00 95.19 110 SER A C 1
ATOM 914 O O . SER A 1 110 ? 3.981 -6.355 -18.744 1.00 95.19 110 SER A O 1
ATOM 916 N N . LYS A 1 111 ? 4.712 -4.450 -17.794 1.00 92.88 111 LYS A N 1
ATOM 917 C CA . LYS A 1 111 ? 5.390 -3.951 -18.998 1.00 92.88 111 LYS A CA 1
ATOM 918 C C . LYS A 1 111 ? 6.680 -4.721 -19.270 1.00 92.88 111 LYS A C 1
ATOM 920 O O . LYS A 1 111 ? 6.871 -5.122 -20.414 1.00 92.88 111 LYS A O 1
ATOM 925 N N . PHE A 1 112 ? 7.517 -4.962 -18.261 1.00 91.62 112 PHE A N 1
ATOM 926 C CA . PHE A 1 112 ? 8.740 -5.760 -18.425 1.00 91.62 112 PHE A CA 1
ATOM 927 C C . PHE A 1 112 ? 8.442 -7.214 -18.819 1.00 91.62 112 PHE A C 1
ATOM 929 O O . PHE A 1 112 ? 9.178 -7.786 -19.612 1.00 91.62 112 PHE A O 1
ATOM 936 N N . GLU A 1 113 ? 7.349 -7.799 -18.323 1.00 91.69 113 GLU A N 1
ATOM 937 C CA . GLU A 1 113 ? 6.981 -9.185 -18.648 1.00 91.69 113 GLU A CA 1
ATOM 938 C C . GLU A 1 113 ? 6.347 -9.350 -20.038 1.00 91.69 113 GLU A C 1
ATOM 940 O O . GLU A 1 113 ? 6.560 -10.368 -20.695 1.00 91.69 113 GLU A O 1
ATOM 945 N N . LYS A 1 114 ? 5.532 -8.384 -20.489 1.00 91.56 114 LYS A N 1
ATOM 946 C CA . LYS A 1 114 ? 4.773 -8.500 -21.751 1.00 91.56 114 LYS A CA 1
ATOM 947 C C . LYS A 1 114 ? 5.509 -7.957 -22.970 1.00 91.56 114 LYS A C 1
ATOM 949 O O . LYS A 1 114 ? 5.163 -8.324 -24.093 1.00 91.56 114 LYS A O 1
ATOM 954 N N . THR A 1 115 ? 6.441 -7.029 -22.782 1.00 81.94 115 THR A N 1
ATOM 955 C CA . THR A 1 115 ? 7.034 -6.304 -23.907 1.00 81.94 115 THR A CA 1
ATOM 956 C C . THR A 1 115 ? 8.338 -6.978 -24.318 1.00 81.94 115 THR A C 1
ATOM 958 O O . THR A 1 115 ? 9.290 -6.995 -23.555 1.00 81.94 115 THR A O 1
ATOM 961 N N . ASN A 1 116 ? 8.403 -7.462 -25.560 1.00 77.88 116 ASN A N 1
ATOM 962 C CA . ASN A 1 116 ? 9.674 -7.832 -26.203 1.00 77.88 116 ASN A CA 1
ATOM 963 C C . ASN A 1 116 ? 10.447 -6.604 -26.724 1.00 77.88 116 ASN A C 1
ATOM 965 O O . ASN A 1 116 ? 11.493 -6.755 -27.346 1.00 77.88 116 ASN A O 1
ATOM 969 N N . ASN A 1 117 ? 9.900 -5.400 -26.539 1.00 76.44 117 ASN A N 1
ATOM 970 C CA . ASN A 1 117 ? 10.506 -4.152 -26.982 1.00 76.44 117 ASN A CA 1
ATOM 971 C C . ASN A 1 117 ? 11.254 -3.517 -25.820 1.00 76.44 117 ASN A C 1
ATOM 973 O O . ASN A 1 117 ? 10.752 -3.506 -24.694 1.00 76.44 117 ASN A O 1
ATOM 977 N N . ASN A 1 118 ? 12.389 -2.908 -26.146 1.00 75.94 118 ASN A N 1
ATOM 978 C CA . ASN A 1 118 ? 13.227 -2.255 -25.160 1.00 75.94 118 ASN A CA 1
ATOM 979 C C . ASN A 1 118 ? 12.490 -1.045 -24.559 1.00 75.94 118 ASN A C 1
ATOM 981 O O . ASN A 1 118 ? 12.033 -0.158 -25.289 1.00 75.94 118 ASN A O 1
ATOM 985 N N . LEU A 1 119 ? 12.330 -1.020 -23.234 1.00 81.94 119 LEU A N 1
ATOM 986 C CA . LEU A 1 119 ? 11.693 0.087 -22.508 1.00 81.94 119 LEU A CA 1
ATOM 987 C C . LEU A 1 119 ? 12.676 1.243 -22.308 1.00 81.94 119 LEU A C 1
ATOM 989 O O . LEU A 1 119 ? 12.267 2.410 -22.266 1.00 81.94 119 LEU A O 1
ATOM 993 N N . CYS A 1 120 ? 13.970 0.940 -22.222 1.00 80.94 120 CYS A N 1
ATOM 994 C CA . CYS A 1 120 ? 15.024 1.938 -22.258 1.00 80.94 120 CYS A CA 1
ATOM 995 C C . CYS A 1 120 ? 15.087 2.613 -23.639 1.00 80.94 120 CYS A C 1
ATOM 997 O O . CYS A 1 120 ? 15.652 2.094 -24.595 1.00 80.94 120 CYS A O 1
ATOM 999 N N . GLN A 1 121 ? 14.533 3.825 -23.723 1.00 71.62 121 GLN A N 1
ATOM 1000 C CA . GLN A 1 121 ? 14.640 4.706 -24.889 1.00 71.62 121 GLN A CA 1
ATOM 1001 C C . GLN A 1 121 ? 16.003 5.415 -24.908 1.00 71.62 121 GLN A C 1
ATOM 1003 O O . GLN A 1 121 ? 16.097 6.633 -24.739 1.00 71.62 121 GLN A O 1
ATOM 1008 N N . SER A 1 122 ? 17.081 4.655 -25.070 1.00 68.44 122 SER A N 1
ATOM 1009 C CA . SER A 1 122 ? 18.333 5.218 -25.573 1.00 68.44 122 SER A CA 1
ATOM 1010 C C . SER A 1 122 ? 18.143 5.452 -27.074 1.00 68.44 122 SER A C 1
ATOM 1012 O O . SER A 1 122 ? 17.693 4.562 -27.784 1.00 68.44 122 SER A O 1
ATOM 1014 N N . GLY A 1 123 ? 18.399 6.663 -27.571 1.00 60.84 123 GLY A N 1
ATOM 1015 C CA . GLY A 1 123 ? 18.038 7.096 -28.933 1.00 60.84 123 GLY A CA 1
ATOM 1016 C C . GLY A 1 123 ? 18.695 6.341 -30.101 1.00 60.84 123 GLY A C 1
ATOM 1017 O O . GLY A 1 123 ? 18.449 6.699 -31.249 1.00 60.84 123 GLY A O 1
ATOM 1018 N N . GLU A 1 124 ? 19.496 5.308 -29.848 1.00 68.50 124 GLU A N 1
ATOM 1019 C CA . GLU A 1 124 ? 20.054 4.414 -30.862 1.00 68.50 124 GLU A CA 1
ATOM 1020 C C . GLU A 1 124 ? 19.975 2.977 -30.349 1.00 68.50 124 GLU A C 1
ATOM 1022 O O . GLU A 1 124 ? 20.639 2.655 -29.367 1.00 68.50 124 GLU A O 1
ATOM 1027 N N . VAL A 1 125 ? 19.192 2.131 -31.032 1.00 57.44 125 VAL A N 1
ATOM 1028 C CA . VAL A 1 125 ? 19.030 0.715 -30.678 1.00 57.44 125 VAL A CA 1
ATOM 1029 C C . VAL A 1 125 ? 20.364 -0.001 -30.857 1.00 57.44 125 VAL A C 1
ATOM 1031 O O . VAL A 1 125 ? 20.737 -0.369 -31.974 1.00 57.44 125 VAL A O 1
ATOM 1034 N N . LYS A 1 126 ? 21.108 -0.160 -29.765 1.00 67.19 126 LYS A N 1
ATOM 1035 C CA . LYS A 1 126 ? 22.343 -0.951 -29.714 1.00 67.19 126 LYS A CA 1
ATOM 1036 C C . LYS A 1 126 ? 22.074 -2.187 -28.870 1.00 67.19 126 LYS A C 1
ATOM 1038 O O . LYS A 1 126 ? 21.214 -2.185 -27.999 1.00 67.19 126 LYS A O 1
ATOM 1043 N N . GLU A 1 127 ? 22.833 -3.250 -29.111 1.00 68.81 127 GLU A N 1
ATOM 1044 C CA . GLU A 1 127 ? 22.760 -4.519 -28.363 1.00 68.81 127 GLU A CA 1
ATOM 1045 C C . GLU A 1 127 ? 22.864 -4.322 -26.827 1.00 68.81 127 GLU A C 1
ATOM 1047 O O . GLU A 1 127 ? 22.399 -5.145 -26.041 1.00 68.81 127 GLU A O 1
ATOM 1052 N N . GLU A 1 128 ? 23.398 -3.174 -26.401 1.00 66.69 128 GLU A N 1
ATOM 1053 C CA . GLU A 1 128 ? 23.506 -2.695 -25.020 1.00 66.69 128 GLU A CA 1
ATOM 1054 C C . GLU A 1 128 ? 22.158 -2.337 -24.351 1.00 66.69 128 GLU A C 1
ATOM 1056 O O . GLU A 1 128 ? 22.083 -2.302 -23.120 1.00 66.69 128 GLU A O 1
ATOM 1061 N N . ASP A 1 129 ? 21.076 -2.131 -25.107 1.00 66.75 129 ASP A N 1
ATOM 1062 C CA . ASP A 1 129 ? 19.775 -1.728 -24.547 1.00 66.75 129 ASP A CA 1
ATOM 1063 C C . ASP A 1 129 ? 19.107 -2.839 -23.724 1.00 66.75 129 ASP A C 1
ATOM 1065 O O . ASP A 1 129 ? 18.450 -2.562 -22.717 1.00 66.75 129 ASP A O 1
ATOM 1069 N N . ASN A 1 130 ? 19.363 -4.107 -24.065 1.00 77.38 130 ASN A N 1
ATOM 1070 C CA . ASN A 1 130 ? 18.847 -5.254 -23.310 1.00 77.38 130 ASN A CA 1
ATOM 1071 C C . ASN A 1 130 ? 19.404 -5.287 -21.875 1.00 77.38 130 ASN A C 1
ATOM 1073 O O . ASN A 1 130 ? 18.730 -5.733 -20.944 1.00 77.38 130 ASN A O 1
ATOM 1077 N N . ALA A 1 131 ? 20.630 -4.788 -21.672 1.00 83.94 131 ALA A N 1
ATOM 1078 C CA . ALA A 1 131 ? 21.243 -4.727 -20.348 1.00 83.94 131 ALA A CA 1
ATOM 1079 C C . ALA A 1 131 ? 20.568 -3.673 -19.453 1.00 83.94 131 ALA A C 1
ATOM 1081 O O . ALA A 1 131 ? 20.465 -3.868 -18.240 1.00 83.94 131 ALA A O 1
ATOM 1082 N N . CYS A 1 132 ? 20.077 -2.579 -20.042 1.00 84.19 132 CYS A N 1
ATOM 1083 C CA . CYS A 1 132 ? 19.390 -1.509 -19.321 1.00 84.19 132 CYS A CA 1
ATOM 1084 C C . CYS A 1 132 ? 18.042 -1.974 -18.758 1.00 84.19 132 CYS A C 1
ATOM 1086 O O . CYS A 1 132 ? 17.741 -1.733 -17.581 1.00 84.19 132 CYS A O 1
ATOM 1088 N N . ASP A 1 133 ? 17.262 -2.689 -19.567 1.00 86.94 133 ASP A N 1
ATOM 1089 C CA . ASP A 1 133 ? 15.971 -3.223 -19.138 1.00 86.94 133 ASP A CA 1
ATOM 1090 C C . ASP A 1 133 ? 16.139 -4.328 -18.100 1.00 86.94 133 ASP A C 1
ATOM 1092 O O . ASP A 1 133 ? 15.470 -4.296 -17.068 1.00 86.94 133 ASP A O 1
ATOM 1096 N N . ALA A 1 134 ? 17.092 -5.244 -18.302 1.00 88.38 134 ALA A N 1
ATOM 1097 C CA . ALA A 1 134 ? 17.401 -6.286 -17.324 1.00 88.38 134 ALA A CA 1
ATOM 1098 C C . ALA A 1 134 ? 17.841 -5.700 -15.970 1.00 88.38 134 ALA A C 1
ATOM 1100 O O . ALA A 1 134 ? 17.402 -6.165 -14.914 1.00 88.38 134 ALA A O 1
ATOM 1101 N N . ALA A 1 135 ? 18.673 -4.651 -15.984 1.00 89.06 135 ALA A N 1
ATOM 1102 C CA . ALA A 1 135 ? 19.090 -3.963 -14.766 1.00 89.06 135 ALA A CA 1
ATOM 1103 C C . ALA A 1 135 ? 17.904 -3.277 -14.074 1.00 89.06 135 ALA A C 1
ATOM 1105 O O . ALA A 1 135 ? 17.720 -3.438 -12.865 1.00 89.06 135 ALA A O 1
ATOM 1106 N N . SER A 1 136 ? 17.082 -2.548 -14.834 1.00 89.62 136 SER A N 1
ATOM 1107 C CA . SER A 1 136 ? 15.904 -1.843 -14.312 1.00 89.62 136 SER A CA 1
ATOM 1108 C C . SER A 1 136 ? 14.878 -2.814 -13.725 1.00 89.62 136 SER A C 1
ATOM 1110 O O . SER A 1 136 ? 14.379 -2.589 -12.620 1.00 89.62 136 SER A O 1
ATOM 1112 N N . TRP A 1 137 ? 14.638 -3.932 -14.412 1.00 92.06 137 TRP A N 1
ATOM 1113 C CA . TRP A 1 137 ? 13.808 -5.033 -13.934 1.00 92.06 137 TRP A CA 1
ATOM 1114 C C . TRP A 1 137 ? 14.341 -5.620 -12.624 1.00 92.06 137 TRP A C 1
ATOM 1116 O O . TRP A 1 137 ? 13.599 -5.748 -11.648 1.00 92.06 137 TRP A O 1
ATOM 1126 N N . GLY A 1 138 ? 15.643 -5.918 -12.564 1.00 92.25 138 GLY A N 1
ATOM 1127 C CA . GLY A 1 138 ? 16.285 -6.455 -11.365 1.00 92.25 138 GLY A CA 1
ATOM 1128 C C . GLY A 1 138 ? 16.185 -5.518 -10.157 1.00 92.25 138 GLY A C 1
ATOM 1129 O O . GLY A 1 138 ? 15.933 -5.977 -9.043 1.00 92.25 138 GLY A O 1
ATOM 1130 N N . ILE A 1 139 ? 16.337 -4.207 -10.368 1.00 91.62 139 ILE A N 1
ATOM 1131 C CA . ILE A 1 139 ? 16.196 -3.193 -9.312 1.00 91.62 139 ILE A CA 1
ATOM 1132 C C . ILE A 1 139 ? 14.757 -3.142 -8.796 1.00 91.62 139 ILE A C 1
ATOM 1134 O O . ILE A 1 139 ? 14.553 -3.236 -7.584 1.00 91.62 139 ILE A O 1
ATOM 1138 N N . LEU A 1 140 ? 13.780 -3.034 -9.702 1.00 94.25 140 LEU A N 1
ATOM 1139 C CA . LEU A 1 140 ? 12.362 -2.971 -9.349 1.00 94.25 140 LEU A CA 1
ATOM 1140 C C . LEU A 1 140 ? 11.947 -4.213 -8.554 1.00 94.25 140 LEU A C 1
ATOM 1142 O O . LEU A 1 140 ? 11.407 -4.098 -7.453 1.00 94.25 140 LEU A O 1
ATOM 1146 N N . ASN A 1 141 ? 12.261 -5.399 -9.079 1.00 94.44 141 ASN A N 1
ATOM 1147 C CA . ASN A 1 141 ? 11.892 -6.665 -8.457 1.00 94.44 141 ASN A CA 1
ATOM 1148 C C . ASN A 1 141 ? 12.535 -6.818 -7.066 1.00 94.44 141 ASN A C 1
ATOM 1150 O O . ASN A 1 141 ? 11.873 -7.173 -6.092 1.00 94.44 141 ASN A O 1
ATOM 1154 N N . ARG A 1 142 ? 13.815 -6.446 -6.929 1.00 92.94 142 ARG A N 1
ATOM 1155 C CA . ARG A 1 142 ? 14.513 -6.479 -5.638 1.00 92.94 142 ARG A CA 1
ATOM 1156 C C . ARG A 1 142 ? 13.925 -5.489 -4.628 1.00 92.94 142 ARG A C 1
ATOM 1158 O O . ARG A 1 142 ? 13.794 -5.839 -3.456 1.00 92.94 142 ARG A O 1
ATOM 1165 N N . GLY A 1 143 ? 13.564 -4.279 -5.059 1.00 91.62 143 GLY A N 1
ATOM 1166 C CA . GLY A 1 143 ? 12.897 -3.286 -4.211 1.00 91.62 143 GLY A CA 1
ATOM 1167 C C . GLY A 1 143 ? 11.551 -3.792 -3.689 1.00 91.62 143 GLY A C 1
ATOM 1168 O O . GLY A 1 143 ? 11.302 -3.765 -2.483 1.00 91.62 143 GLY A O 1
ATOM 1169 N N . MET A 1 144 ? 10.734 -4.354 -4.581 1.00 95.06 144 MET A N 1
ATOM 1170 C CA . MET A 1 144 ? 9.444 -4.962 -4.236 1.00 95.06 144 MET A CA 1
ATOM 1171 C C . MET A 1 144 ? 9.600 -6.161 -3.288 1.00 95.06 144 MET A C 1
ATOM 1173 O O . MET A 1 144 ? 8.845 -6.292 -2.323 1.00 95.06 144 MET A O 1
ATOM 1177 N N . GLN A 1 145 ? 10.611 -7.010 -3.505 1.00 94.81 145 GLN A N 1
ATOM 1178 C CA . GLN A 1 145 ? 10.909 -8.145 -2.630 1.00 94.81 145 GLN A CA 1
ATOM 1179 C C . GLN A 1 145 ? 11.318 -7.699 -1.224 1.00 94.81 145 GLN A C 1
ATOM 1181 O O . GLN A 1 145 ? 10.809 -8.243 -0.244 1.00 94.81 145 GLN A O 1
ATOM 1186 N N . PHE A 1 146 ? 12.190 -6.694 -1.103 1.00 92.12 146 PHE A N 1
ATOM 1187 C CA . PHE A 1 146 ? 12.571 -6.148 0.203 1.00 92.12 146 PHE A CA 1
ATOM 1188 C C . PHE A 1 146 ? 11.394 -5.515 0.944 1.00 92.12 146 PHE A C 1
ATOM 1190 O O . PHE A 1 146 ? 11.335 -5.593 2.170 1.00 92.12 146 PHE A O 1
ATOM 1197 N N . ALA A 1 147 ? 10.449 -4.932 0.210 1.00 92.44 147 ALA A N 1
ATOM 1198 C CA . ALA A 1 147 ? 9.217 -4.399 0.772 1.00 92.44 147 ALA A CA 1
ATOM 1199 C C . ALA A 1 147 ? 8.184 -5.476 1.156 1.00 92.44 147 ALA A C 1
ATOM 1201 O O . ALA A 1 147 ? 7.159 -5.152 1.751 1.00 92.44 147 ALA A O 1
ATOM 1202 N N . GLY A 1 148 ? 8.411 -6.749 0.811 1.00 94.56 148 GLY A N 1
ATOM 1203 C CA . GLY A 1 148 ? 7.431 -7.819 1.015 1.00 94.56 148 GLY A CA 1
ATOM 1204 C C . GLY A 1 148 ? 6.201 -7.717 0.102 1.00 94.56 148 GLY A C 1
ATOM 1205 O O . 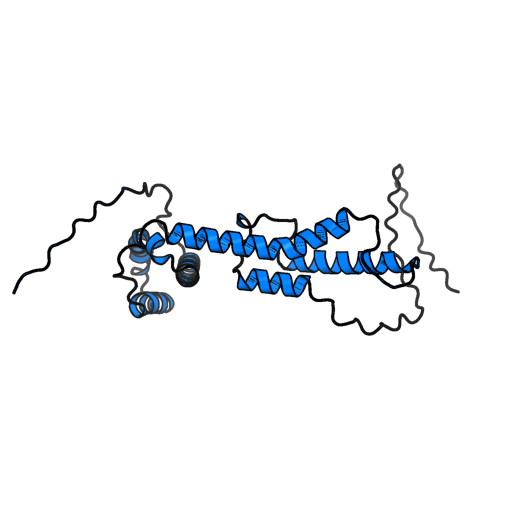GLY A 1 148 ? 5.191 -8.369 0.380 1.00 94.56 148 GLY A O 1
ATOM 1206 N N . LEU A 1 149 ? 6.296 -6.928 -0.974 1.00 96.00 149 LEU A N 1
ATOM 1207 C CA . LEU A 1 149 ? 5.268 -6.727 -2.004 1.00 96.00 149 LEU A CA 1
ATOM 1208 C C . LEU A 1 149 ? 5.461 -7.658 -3.218 1.00 96.00 149 LEU A C 1
ATOM 1210 O O . LEU A 1 149 ? 4.722 -7.563 -4.191 1.00 96.00 149 LEU A O 1
ATOM 1214 N N . TRP A 1 150 ? 6.477 -8.529 -3.176 1.00 95.00 150 TRP A N 1
ATOM 1215 C CA . TRP A 1 150 ? 6.729 -9.567 -4.177 1.00 95.00 150 TRP A CA 1
ATOM 1216 C C . TRP A 1 150 ? 6.604 -10.975 -3.563 1.00 95.00 150 TRP A C 1
ATOM 1218 O O . TRP A 1 150 ? 7.104 -11.174 -2.447 1.00 95.00 150 TRP A O 1
ATOM 1228 N N . PRO A 1 151 ? 6.011 -11.974 -4.255 1.00 95.75 151 PRO A N 1
ATOM 1229 C CA . PRO A 1 151 ? 5.299 -11.882 -5.545 1.00 95.75 151 PRO A CA 1
ATOM 1230 C C . PRO A 1 151 ? 4.096 -10.932 -5.478 1.00 95.75 151 PRO A C 1
ATOM 1232 O O . PRO A 1 151 ? 3.745 -10.518 -4.382 1.00 95.75 151 PRO A O 1
ATOM 1235 N N . ILE A 1 152 ? 3.511 -10.561 -6.626 1.00 95.62 152 ILE A N 1
ATOM 1236 C CA . ILE A 1 152 ? 2.355 -9.646 -6.698 1.00 95.62 152 ILE A CA 1
ATOM 1237 C C . ILE A 1 152 ? 1.273 -10.099 -5.710 1.00 95.62 152 ILE A C 1
ATOM 1239 O O . ILE A 1 152 ? 0.804 -11.235 -5.785 1.00 95.62 152 ILE A O 1
ATOM 1243 N N . LYS A 1 153 ? 0.892 -9.199 -4.800 1.00 94.56 153 LYS A N 1
ATOM 1244 C CA . LYS A 1 153 ? -0.172 -9.400 -3.808 1.00 94.56 153 LYS A CA 1
ATOM 1245 C C . LYS A 1 153 ? -1.333 -8.439 -4.050 1.00 94.56 153 LYS A C 1
ATOM 1247 O O . LYS A 1 153 ? -1.059 -7.274 -4.368 1.00 94.56 153 LYS A O 1
ATOM 1252 N N . PRO A 1 154 ? -2.585 -8.886 -3.867 1.00 95.31 154 PRO A N 1
ATOM 1253 C CA . PRO A 1 154 ? -3.735 -7.991 -3.806 1.00 95.31 154 PRO A CA 1
ATOM 1254 C C . PRO A 1 154 ? -3.667 -7.091 -2.557 1.00 95.31 154 PRO A C 1
ATOM 1256 O O . PRO A 1 154 ? -2.919 -7.366 -1.615 1.00 95.31 154 PRO A O 1
ATOM 1259 N N . ALA A 1 155 ? -4.415 -5.984 -2.561 1.00 93.00 155 ALA A N 1
ATOM 1260 C CA . ALA A 1 155 ? -4.344 -4.960 -1.513 1.00 93.00 155 ALA A CA 1
ATOM 1261 C C . ALA A 1 155 ? -4.754 -5.475 -0.118 1.00 93.00 155 ALA A C 1
ATOM 1263 O O . ALA A 1 155 ? -4.194 -5.036 0.886 1.00 93.00 155 ALA A O 1
ATOM 1264 N N . ASP A 1 156 ? -5.670 -6.441 -0.052 1.00 90.31 156 ASP A N 1
ATOM 1265 C CA . ASP A 1 156 ? -6.156 -7.075 1.180 1.00 90.31 156 ASP A CA 1
ATOM 1266 C C . ASP A 1 156 ? -5.111 -7.981 1.863 1.00 90.31 156 ASP A C 1
ATOM 1268 O O . ASP A 1 156 ? -5.191 -8.232 3.068 1.00 90.31 156 ASP A O 1
ATOM 1272 N N . GLU A 1 157 ? -4.081 -8.419 1.134 1.00 91.94 157 GLU A N 1
ATOM 1273 C CA . GLU A 1 157 ? -2.952 -9.190 1.672 1.00 91.94 157 GLU A CA 1
ATOM 1274 C C . GLU A 1 157 ? -1.777 -8.312 2.155 1.00 91.94 157 GLU A C 1
ATOM 1276 O O . GLU A 1 157 ? -0.775 -8.823 2.677 1.00 91.94 157 GLU A O 1
ATOM 1281 N N . VAL A 1 158 ? -1.862 -6.986 1.998 1.00 93.50 158 VAL A N 1
ATOM 1282 C CA . VAL A 1 158 ? -0.788 -6.051 2.368 1.00 93.50 158 VAL A CA 1
ATOM 1283 C C . VAL A 1 158 ? -1.021 -5.469 3.763 1.00 93.50 158 VAL A C 1
ATOM 1285 O O . VAL A 1 158 ? -1.770 -4.523 3.967 1.00 93.50 158 VAL A O 1
ATOM 1288 N N . TYR A 1 159 ? -0.285 -5.986 4.750 1.00 89.06 159 TYR A N 1
ATOM 1289 C CA . TYR A 1 159 ? -0.378 -5.564 6.160 1.00 89.06 159 TYR A CA 1
ATOM 1290 C C . TYR A 1 159 ? 0.362 -4.253 6.505 1.00 89.06 159 TYR A C 1
ATOM 1292 O O . TYR A 1 159 ? 0.599 -3.956 7.679 1.00 89.06 159 TYR A O 1
ATOM 1300 N N . LEU A 1 160 ? 0.774 -3.475 5.504 1.00 88.56 160 LEU A N 1
ATOM 1301 C CA . LEU A 1 160 ? 1.525 -2.229 5.682 1.00 88.56 160 LEU A CA 1
ATOM 1302 C C . LEU A 1 160 ? 0.581 -1.020 5.808 1.00 88.56 160 LEU A C 1
ATOM 1304 O O . LEU A 1 160 ? -0.548 -1.035 5.327 1.00 88.56 160 LEU A O 1
ATOM 1308 N N . SER A 1 161 ? 1.025 0.055 6.468 1.00 89.25 161 SER A N 1
ATOM 1309 C CA . SER A 1 161 ? 0.328 1.351 6.390 1.00 89.25 161 SER A CA 1
ATOM 1310 C C . SER A 1 161 ? 0.418 1.957 4.991 1.00 89.25 161 SER A C 1
ATOM 1312 O O . SER A 1 161 ? 1.352 1.649 4.257 1.00 89.25 161 SER A O 1
ATOM 1314 N N . ILE A 1 162 ? -0.487 2.879 4.649 1.00 92.25 162 ILE A N 1
ATOM 1315 C CA . ILE A 1 162 ? -0.413 3.631 3.386 1.00 92.25 162 ILE A CA 1
ATOM 1316 C C . ILE A 1 162 ? 0.944 4.333 3.255 1.00 92.25 162 ILE A C 1
ATOM 1318 O O . ILE A 1 162 ? 1.564 4.279 2.200 1.00 92.25 162 ILE A O 1
ATOM 1322 N N . GLU A 1 163 ? 1.458 4.927 4.334 1.00 91.62 163 GLU A N 1
ATOM 1323 C CA . GLU A 1 163 ? 2.769 5.586 4.344 1.00 91.62 163 GLU A CA 1
ATOM 1324 C C . GLU A 1 163 ? 3.912 4.587 4.130 1.00 91.62 163 GLU A C 1
ATOM 1326 O O . GLU A 1 163 ? 4.869 4.883 3.415 1.00 91.62 163 GLU A O 1
ATOM 1331 N N . GLN A 1 164 ? 3.814 3.393 4.722 1.00 90.88 164 GLN A N 1
ATOM 1332 C CA . GLN A 1 164 ? 4.792 2.323 4.532 1.00 90.88 164 GLN A CA 1
ATOM 1333 C C . GLN A 1 164 ? 4.757 1.779 3.101 1.00 90.88 164 GLN A C 1
ATOM 1335 O O . GLN A 1 164 ? 5.821 1.574 2.522 1.00 90.88 164 GLN A O 1
ATOM 1340 N N . VAL A 1 165 ? 3.567 1.593 2.517 1.00 95.50 165 VAL A N 1
ATOM 1341 C CA . VAL A 1 165 ? 3.405 1.196 1.110 1.00 95.50 165 VAL A CA 1
ATOM 1342 C C . VAL A 1 165 ? 3.970 2.278 0.198 1.00 95.50 165 VAL A C 1
ATOM 1344 O O . VAL A 1 165 ? 4.820 1.979 -0.632 1.00 95.50 165 VAL A O 1
ATOM 1347 N N . ALA A 1 166 ? 3.589 3.542 0.385 1.00 95.81 166 ALA A N 1
ATOM 1348 C CA . ALA A 1 166 ? 4.093 4.654 -0.418 1.00 95.81 166 ALA A CA 1
ATOM 1349 C C . ALA A 1 166 ? 5.622 4.778 -0.331 1.00 95.81 166 ALA A C 1
ATOM 1351 O O . ALA A 1 166 ? 6.290 4.940 -1.350 1.00 95.81 166 ALA A O 1
ATOM 1352 N N . SER A 1 167 ? 6.191 4.640 0.870 1.00 93.50 167 SER A N 1
ATOM 1353 C CA . SER A 1 167 ? 7.643 4.653 1.064 1.00 93.50 167 SER A CA 1
ATOM 1354 C C . SER A 1 167 ? 8.326 3.457 0.399 1.00 93.50 167 SER A C 1
ATOM 1356 O O . SER A 1 167 ? 9.386 3.627 -0.199 1.00 93.50 167 SER A O 1
ATOM 1358 N N . ALA A 1 168 ? 7.740 2.263 0.481 1.00 93.12 168 ALA A N 1
ATOM 1359 C CA . ALA A 1 168 ? 8.252 1.071 -0.184 1.00 93.12 168 ALA A CA 1
ATOM 1360 C C . ALA A 1 168 ? 8.223 1.205 -1.712 1.00 93.12 168 ALA A C 1
ATOM 1362 O O . ALA A 1 168 ? 9.213 0.894 -2.374 1.00 93.12 168 ALA A O 1
ATOM 1363 N N . VAL A 1 169 ? 7.116 1.710 -2.259 1.00 95.62 169 VAL A N 1
ATOM 1364 C CA . VAL A 1 169 ? 6.954 1.977 -3.691 1.00 95.62 169 VAL A CA 1
ATOM 1365 C C . VAL A 1 169 ? 7.962 3.028 -4.150 1.00 95.62 169 VAL A C 1
ATOM 1367 O O . VAL A 1 169 ? 8.653 2.811 -5.140 1.00 95.62 169 VAL A O 1
ATOM 1370 N N . ASP A 1 170 ? 8.138 4.122 -3.410 1.00 94.81 170 ASP A N 1
ATOM 1371 C CA . ASP A 1 170 ? 9.156 5.135 -3.713 1.00 94.81 170 ASP A CA 1
ATOM 1372 C C . ASP A 1 170 ? 10.573 4.532 -3.724 1.00 94.81 170 ASP A C 1
ATOM 1374 O O . ASP A 1 170 ? 11.333 4.754 -4.664 1.00 94.81 170 ASP A O 1
ATOM 1378 N N . ILE A 1 171 ? 10.921 3.686 -2.748 1.00 89.69 171 ILE A N 1
ATOM 1379 C CA . ILE A 1 171 ? 12.213 2.978 -2.731 1.00 89.69 171 ILE A CA 1
ATOM 1380 C C . ILE A 1 171 ? 12.365 2.052 -3.947 1.00 89.69 171 ILE A C 1
ATOM 1382 O O . ILE A 1 171 ? 13.446 2.008 -4.535 1.00 89.69 171 ILE A O 1
ATOM 1386 N N . ALA A 1 172 ? 11.310 1.331 -4.332 1.00 91.25 172 ALA A N 1
ATOM 1387 C CA . ALA A 1 172 ? 11.333 0.410 -5.468 1.00 91.25 172 ALA A CA 1
ATOM 1388 C C . ALA A 1 172 ? 11.419 1.132 -6.825 1.00 91.25 172 ALA A C 1
ATOM 1390 O O . ALA A 1 172 ? 12.014 0.605 -7.765 1.00 91.25 172 ALA A O 1
ATOM 1391 N N . LEU A 1 173 ? 10.842 2.333 -6.929 1.00 91.81 173 LEU A N 1
ATOM 1392 C CA . LEU A 1 173 ? 10.805 3.132 -8.158 1.00 91.81 173 LEU A CA 1
ATOM 1393 C C . LEU A 1 173 ? 11.978 4.102 -8.297 1.00 91.81 173 LEU A C 1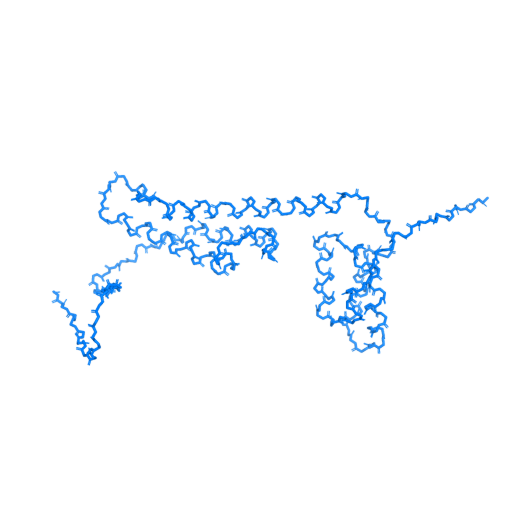
ATOM 1395 O O . LEU A 1 173 ? 12.289 4.539 -9.411 1.00 91.81 173 LEU A O 1
ATOM 1399 N N . ARG A 1 174 ? 12.636 4.471 -7.195 1.00 87.56 174 ARG A N 1
ATOM 1400 C CA . ARG A 1 174 ? 13.825 5.319 -7.255 1.00 87.56 174 ARG A CA 1
ATOM 1401 C C . ARG A 1 174 ? 14.887 4.620 -8.088 1.00 87.56 174 ARG A C 1
ATOM 1403 O O . ARG A 1 174 ? 15.364 3.538 -7.748 1.00 87.56 174 ARG A O 1
ATOM 1410 N N . ARG A 1 175 ? 15.315 5.292 -9.162 1.00 69.56 175 ARG A N 1
ATOM 1411 C CA . ARG A 1 175 ? 16.539 4.909 -9.866 1.00 69.56 175 ARG A CA 1
ATOM 1412 C C . ARG A 1 175 ? 17.646 4.805 -8.817 1.00 69.56 175 ARG A C 1
ATOM 1414 O O . ARG A 1 175 ? 17.748 5.720 -7.989 1.00 69.56 175 ARG A O 1
ATOM 1421 N N . PRO A 1 176 ? 18.479 3.749 -8.838 1.00 59.12 176 PRO A N 1
ATOM 1422 C CA . PRO A 1 176 ? 19.669 3.754 -8.013 1.00 59.12 176 PRO A CA 1
ATOM 1423 C C . PRO A 1 176 ? 20.392 5.067 -8.317 1.00 59.12 176 PRO A C 1
ATOM 1425 O O . PRO A 1 176 ? 20.417 5.474 -9.488 1.00 59.12 176 PRO A O 1
ATOM 1428 N N . PRO A 1 177 ? 20.895 5.776 -7.290 1.00 51.16 177 PRO A N 1
ATOM 1429 C CA . PRO A 1 177 ? 21.648 7.001 -7.511 1.00 51.16 177 PRO A CA 1
ATOM 1430 C C . PRO A 1 177 ? 22.668 6.667 -8.581 1.00 51.16 177 PRO A C 1
ATOM 1432 O O . PRO A 1 177 ? 23.420 5.720 -8.352 1.00 51.16 177 PRO A O 1
ATOM 1435 N N . GLN A 1 178 ? 22.565 7.350 -9.740 1.00 48.91 178 GLN A N 1
ATOM 1436 C CA . GLN A 1 178 ? 23.357 7.129 -10.955 1.00 48.91 178 GLN A CA 1
ATOM 1437 C C . GLN A 1 178 ? 24.662 6.499 -10.523 1.00 48.91 178 GLN A C 1
ATOM 1439 O O . GLN A 1 178 ? 25.473 7.194 -9.899 1.00 48.91 178 GLN A O 1
ATOM 1444 N N . LEU A 1 179 ? 24.778 5.172 -10.683 1.00 43.88 179 LEU A N 1
ATOM 1445 C CA . LEU A 1 179 ? 25.989 4.468 -10.303 1.00 43.88 179 LEU A CA 1
ATOM 1446 C C . LEU A 1 179 ? 27.028 5.145 -11.171 1.00 43.88 179 LEU A C 1
ATOM 1448 O O . LEU A 1 179 ? 27.041 4.912 -12.379 1.00 43.88 179 LEU A O 1
ATOM 1452 N N . ARG A 1 180 ? 27.780 6.095 -10.581 1.00 42.09 180 ARG A N 1
ATOM 1453 C CA . ARG A 1 180 ? 28.827 6.840 -11.280 1.00 42.09 180 ARG A CA 1
ATOM 1454 C C . ARG A 1 180 ? 29.558 5.773 -12.045 1.00 42.09 180 ARG A C 1
ATOM 1456 O O . ARG A 1 180 ? 29.927 4.826 -11.344 1.00 42.09 180 ARG A O 1
ATOM 1463 N N . PRO A 1 181 ? 29.653 5.876 -13.388 1.00 46.81 181 PRO A N 1
ATOM 1464 C CA . PRO A 1 181 ? 30.100 4.785 -14.232 1.00 46.81 181 PRO A CA 1
ATOM 1465 C C . PRO A 1 181 ? 31.282 4.193 -13.512 1.00 46.81 181 PRO A C 1
ATOM 1467 O O . PRO A 1 181 ? 32.308 4.864 -13.353 1.00 46.81 181 PRO A O 1
ATOM 1470 N N . ILE A 1 182 ? 31.058 3.018 -12.909 1.00 47.28 182 ILE A N 1
ATOM 1471 C CA . ILE A 1 182 ? 32.147 2.294 -12.291 1.00 47.28 182 ILE A CA 1
ATOM 1472 C C . ILE A 1 182 ? 33.019 2.150 -13.505 1.00 47.28 182 ILE A C 1
ATOM 1474 O O . ILE A 1 182 ? 32.551 1.601 -14.505 1.00 47.28 182 ILE A O 1
ATOM 1478 N N . GLN A 1 183 ? 34.180 2.808 -13.503 1.00 45.84 183 GLN A N 1
ATOM 1479 C CA . GLN A 1 183 ? 35.126 2.602 -14.570 1.00 45.84 183 GLN A CA 1
ATOM 1480 C C . GLN A 1 183 ? 35.393 1.114 -14.486 1.00 45.84 183 GLN A C 1
ATOM 1482 O O . GLN A 1 183 ? 36.117 0.652 -13.602 1.00 45.84 183 GLN A O 1
ATOM 1487 N N . LEU A 1 184 ? 34.670 0.369 -15.324 1.00 44.97 184 LEU A N 1
ATOM 1488 C CA . LEU A 1 184 ? 34.785 -1.051 -15.527 1.00 44.97 184 LEU A CA 1
ATOM 1489 C C . LEU A 1 184 ? 36.109 -1.142 -16.256 1.00 44.97 184 LEU A C 1
ATOM 1491 O O . LEU A 1 184 ? 36.207 -1.180 -17.479 1.00 44.97 184 LEU A O 1
ATOM 1495 N N . HIS A 1 185 ? 37.157 -0.977 -15.460 1.00 45.12 185 HIS A N 1
ATOM 1496 C CA . HIS A 1 185 ? 38.525 -1.129 -15.844 1.00 45.12 185 HIS A CA 1
ATOM 1497 C C . HIS A 1 185 ? 38.574 -2.565 -16.316 1.00 45.12 185 HIS A C 1
ATOM 1499 O O . HIS A 1 185 ? 38.453 -3.433 -15.457 1.00 45.12 185 HIS A O 1
ATOM 1505 N N . ARG A 1 186 ? 38.607 -2.771 -17.645 1.00 47.09 186 ARG A N 1
ATOM 1506 C CA . ARG A 1 186 ? 38.640 -4.054 -18.372 1.00 47.09 186 ARG A CA 1
ATOM 1507 C C . ARG A 1 186 ? 39.345 -5.143 -17.558 1.00 47.09 186 ARG A C 1
ATOM 1509 O O . ARG A 1 186 ? 40.523 -5.427 -17.741 1.00 47.09 186 ARG A O 1
ATOM 1516 N N . ARG A 1 187 ? 38.628 -5.742 -16.625 1.00 46.78 187 ARG A N 1
ATOM 1517 C CA . ARG A 1 187 ? 39.090 -6.836 -15.789 1.00 46.78 187 ARG A CA 1
ATOM 1518 C C . ARG A 1 187 ? 37.940 -7.802 -15.804 1.00 46.78 187 ARG A C 1
ATOM 1520 O O . ARG A 1 187 ? 37.045 -7.696 -14.979 1.00 46.78 187 ARG A O 1
ATOM 1527 N N . ASN A 1 188 ? 37.979 -8.649 -16.829 1.00 42.69 188 ASN A N 1
ATOM 1528 C CA . ASN A 1 188 ? 37.404 -9.986 -16.896 1.00 42.69 188 ASN A CA 1
ATOM 1529 C C . ASN A 1 188 ? 36.263 -10.202 -15.895 1.00 42.69 188 ASN A C 1
ATOM 1531 O O . ASN A 1 188 ? 36.454 -10.824 -14.852 1.00 42.69 188 ASN A O 1
ATOM 1535 N N . TYR A 1 189 ? 35.086 -9.656 -16.193 1.00 43.62 189 TYR A N 1
ATOM 1536 C CA . TYR A 1 189 ? 33.880 -10.054 -15.481 1.00 43.62 189 TYR A CA 1
ATOM 1537 C C . TYR A 1 189 ? 33.453 -11.391 -16.075 1.00 43.62 189 TYR A C 1
ATOM 1539 O O . TYR A 1 189 ? 33.225 -11.491 -17.281 1.00 43.62 189 TYR A O 1
ATOM 1547 N N . CYS A 1 190 ? 33.379 -12.422 -15.239 1.00 38.94 190 CYS A N 1
ATOM 1548 C CA . CYS A 1 190 ? 32.744 -13.673 -15.619 1.00 38.94 190 CYS A CA 1
ATOM 1549 C C . CYS A 1 190 ? 31.257 -13.388 -15.837 1.00 38.94 190 CYS A C 1
ATOM 1551 O O . CYS A 1 190 ? 30.541 -13.043 -14.896 1.00 38.94 190 CYS A O 1
ATOM 1553 N N . ILE A 1 191 ? 30.803 -13.508 -17.081 1.00 43.19 191 ILE A N 1
ATOM 1554 C CA . ILE A 1 191 ? 29.379 -13.541 -17.395 1.00 43.19 191 ILE A CA 1
ATOM 1555 C C . ILE A 1 191 ? 28.845 -14.850 -16.815 1.00 43.19 191 ILE A C 1
ATOM 1557 O O . ILE A 1 191 ? 29.322 -15.930 -17.164 1.00 43.19 191 ILE A O 1
ATOM 1561 N N . PHE A 1 192 ? 27.879 -14.760 -15.904 1.00 38.81 192 PHE A N 1
ATOM 1562 C CA . PHE A 1 192 ? 27.144 -15.924 -15.425 1.00 38.81 192 PHE A CA 1
ATOM 1563 C C . PHE A 1 192 ? 26.175 -16.339 -16.536 1.00 38.81 192 PHE A C 1
ATOM 1565 O O . PHE A 1 192 ? 25.053 -15.848 -16.624 1.00 38.81 192 PHE A O 1
ATOM 1572 N N . GLY A 1 193 ? 26.652 -17.171 -17.459 1.00 40.84 193 GLY A N 1
ATOM 1573 C CA . GLY A 1 193 ? 25.798 -17.814 -18.445 1.00 40.84 193 GLY A CA 1
ATOM 1574 C C . GLY A 1 193 ? 25.030 -18.942 -17.771 1.00 40.84 193 GLY A C 1
ATOM 1575 O O . GLY A 1 193 ? 25.561 -20.040 -17.630 1.00 40.84 193 GLY A O 1
ATOM 1576 N N . GLU A 1 194 ? 23.786 -18.699 -17.360 1.00 43.88 194 GLU A N 1
ATOM 1577 C CA . GLU A 1 194 ? 22.835 -19.794 -17.147 1.00 43.88 194 GLU A CA 1
ATOM 1578 C C . GLU A 1 194 ? 22.458 -20.377 -18.515 1.00 43.88 194 GLU A C 1
ATOM 1580 O O . GLU A 1 194 ? 21.453 -20.017 -19.129 1.00 43.88 194 GLU A O 1
ATOM 1585 N N . GLY A 1 195 ? 23.296 -21.282 -19.016 1.00 38.28 195 GLY A N 1
ATOM 1586 C CA . GLY A 1 195 ? 22.915 -22.187 -20.089 1.00 38.28 195 GLY A CA 1
ATOM 1587 C C . GLY A 1 195 ? 21.880 -23.175 -19.559 1.00 38.28 195 GLY A C 1
ATOM 1588 O O . GLY A 1 195 ? 22.221 -24.101 -18.826 1.00 38.28 195 GLY A O 1
ATOM 1589 N N . ARG A 1 196 ? 20.607 -23.005 -19.931 1.00 42.69 196 ARG A N 1
ATOM 1590 C CA . ARG A 1 196 ? 19.655 -24.122 -19.911 1.00 42.69 196 ARG A CA 1
ATOM 1591 C C . ARG A 1 196 ? 19.920 -24.985 -21.136 1.00 42.69 196 ARG A C 1
ATOM 1593 O O . ARG A 1 196 ? 19.326 -24.761 -22.186 1.00 42.69 196 ARG A O 1
ATOM 1600 N N . GLU A 1 197 ? 20.770 -25.990 -20.981 1.00 40.09 197 GLU A N 1
ATOM 1601 C CA . GLU A 1 197 ? 20.709 -27.164 -21.844 1.00 40.09 197 GLU A CA 1
ATOM 1602 C C . GLU A 1 197 ? 19.756 -28.189 -21.228 1.00 40.09 197 GLU A C 1
ATOM 1604 O O . GLU A 1 197 ? 19.939 -28.699 -20.121 1.00 40.09 197 GLU A O 1
ATOM 1609 N N . LEU A 1 198 ? 18.683 -28.459 -21.965 1.00 44.91 198 LEU A N 1
ATOM 1610 C CA . LEU A 1 198 ? 17.880 -29.656 -21.802 1.00 44.91 198 LEU A CA 1
ATOM 1611 C C . LEU A 1 198 ? 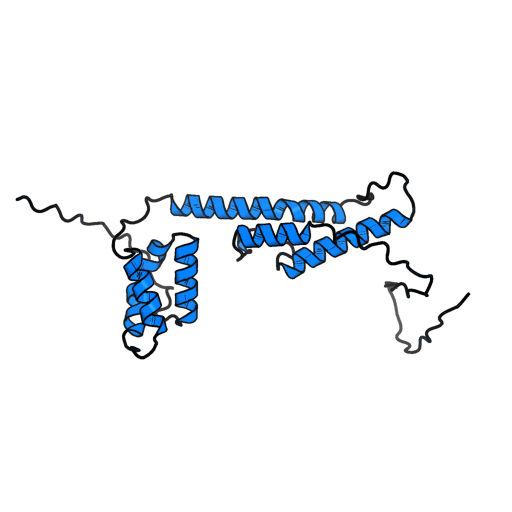18.731 -30.856 -22.246 1.00 44.91 198 LEU A C 1
ATOM 1613 O O . LEU A 1 198 ? 18.964 -31.021 -23.437 1.00 44.91 198 LEU A O 1
ATOM 1617 N N . GLY A 1 199 ? 19.107 -31.729 -21.308 1.00 42.59 199 GLY A N 1
ATOM 1618 C CA . GLY A 1 199 ? 19.361 -33.142 -21.611 1.00 42.59 199 GLY A CA 1
ATOM 1619 C C . GLY A 1 199 ? 20.723 -33.716 -21.206 1.00 42.59 199 GLY A C 1
ATOM 1620 O O . GLY A 1 199 ? 21.729 -33.459 -21.841 1.00 42.59 199 GLY A O 1
ATOM 1621 N N . PHE A 1 200 ? 20.652 -34.647 -20.248 1.00 41.41 200 PHE A N 1
ATOM 1622 C CA . PHE A 1 200 ? 21.517 -35.821 -20.049 1.00 41.41 200 PHE A CA 1
ATOM 1623 C C . PHE A 1 200 ? 22.993 -35.655 -19.633 1.00 41.41 200 PHE A C 1
ATOM 1625 O O . PHE A 1 200 ? 23.853 -35.259 -20.404 1.00 41.41 200 PHE A O 1
ATOM 1632 N N . GLY A 1 201 ? 23.294 -36.228 -18.457 1.00 38.06 201 GLY A N 1
ATOM 1633 C CA . GLY A 1 201 ? 24.585 -36.859 -18.159 1.00 38.06 201 GLY A CA 1
ATOM 1634 C C . GLY A 1 201 ? 25.510 -36.058 -17.246 1.00 38.06 201 GLY A C 1
ATOM 1635 O O . GLY A 1 201 ? 26.304 -35.250 -17.703 1.00 38.06 201 GLY A O 1
ATOM 1636 N N . PHE A 1 202 ? 25.469 -36.346 -15.943 1.00 37.78 202 PHE A N 1
ATOM 1637 C CA . PHE A 1 202 ? 26.470 -35.875 -14.985 1.00 37.78 202 PHE A CA 1
ATOM 1638 C C . PHE A 1 202 ? 27.878 -36.364 -15.372 1.00 37.78 202 PHE A C 1
ATOM 1640 O O . PHE A 1 202 ? 28.148 -37.564 -15.338 1.00 37.78 202 PHE A O 1
ATOM 1647 N N . SER A 1 203 ? 28.793 -35.429 -15.630 1.00 37.88 203 SER A N 1
ATOM 1648 C CA . SER A 1 203 ? 30.236 -35.637 -15.492 1.00 37.88 203 SER A CA 1
ATOM 1649 C C . SER A 1 203 ? 30.840 -34.425 -14.787 1.00 37.88 203 SER A C 1
ATOM 1651 O O . SER A 1 203 ? 30.959 -33.342 -15.346 1.00 37.88 203 SER A O 1
ATOM 1653 N N . THR A 1 204 ? 31.201 -34.596 -13.518 1.00 48.66 204 THR A N 1
ATOM 1654 C CA . THR A 1 204 ? 31.882 -33.578 -12.716 1.00 48.66 204 THR A CA 1
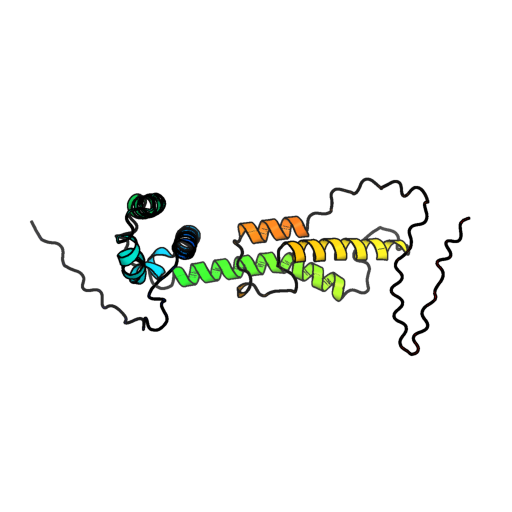ATOM 1655 C C . THR A 1 204 ? 33.345 -33.475 -13.142 1.00 48.66 204 THR A C 1
ATOM 1657 O O . THR A 1 204 ? 34.166 -34.254 -12.653 1.00 48.66 204 THR A O 1
ATOM 1660 N N . ARG A 1 205 ? 33.673 -32.536 -14.037 1.00 48.50 205 ARG A N 1
ATOM 1661 C CA . ARG A 1 205 ? 34.997 -31.892 -14.167 1.00 48.50 205 ARG A CA 1
ATOM 1662 C C . ARG A 1 205 ? 34.948 -30.846 -15.283 1.00 48.50 205 ARG A C 1
ATOM 1664 O O . ARG A 1 205 ? 35.339 -31.139 -16.403 1.00 48.50 205 ARG A O 1
ATOM 1671 N N . ASP A 1 206 ? 34.565 -29.624 -14.933 1.00 39.03 206 ASP A N 1
ATOM 1672 C CA . ASP A 1 206 ? 34.841 -28.465 -15.779 1.00 39.03 206 ASP A CA 1
ATOM 1673 C C . ASP A 1 206 ? 35.895 -27.589 -15.106 1.00 39.03 206 ASP A C 1
ATOM 1675 O O . ASP A 1 206 ? 35.718 -27.024 -14.024 1.00 39.03 206 ASP A O 1
ATOM 1679 N N . THR A 1 207 ? 37.059 -27.562 -15.743 1.00 45.91 207 THR A N 1
ATOM 1680 C CA . THR A 1 207 ? 38.164 -26.651 -15.475 1.00 45.91 207 THR A CA 1
ATOM 1681 C C . THR A 1 207 ? 37.811 -25.262 -15.984 1.00 45.91 207 THR A C 1
ATOM 1683 O O . THR A 1 207 ? 37.567 -25.068 -17.171 1.00 45.91 207 THR A O 1
ATOM 1686 N N . TRP A 1 208 ? 37.857 -24.287 -15.085 1.00 40.50 208 TRP A N 1
ATOM 1687 C CA . TRP A 1 208 ? 37.783 -22.866 -15.393 1.00 40.50 208 TRP A CA 1
ATOM 1688 C C . TRP A 1 208 ? 38.964 -22.465 -16.287 1.00 40.50 208 TRP A C 1
ATOM 1690 O O . TRP A 1 208 ? 40.112 -22.505 -15.844 1.00 40.50 208 TRP A O 1
ATOM 1700 N N . GLN A 1 209 ? 38.708 -22.064 -17.532 1.00 40.41 209 GLN A N 1
ATOM 1701 C CA . GLN A 1 209 ? 39.694 -21.367 -18.358 1.00 40.41 209 GLN A CA 1
ATOM 1702 C C . GLN A 1 209 ? 39.281 -19.907 -18.520 1.00 40.41 209 GLN A C 1
ATOM 1704 O O . GLN A 1 209 ? 38.370 -19.572 -19.270 1.00 40.41 209 GLN A O 1
ATOM 1709 N N . CYS A 1 210 ? 39.984 -19.028 -17.809 1.00 33.56 210 CYS A N 1
ATOM 1710 C CA . CYS A 1 210 ? 39.977 -17.601 -18.094 1.00 33.56 210 CYS A CA 1
ATOM 1711 C C . CYS A 1 210 ? 40.999 -17.339 -19.205 1.00 33.56 210 CYS A C 1
ATOM 1713 O O . CYS A 1 210 ? 42.203 -17.346 -18.950 1.00 33.56 210 CYS A O 1
ATOM 1715 N N . SER A 1 211 ? 40.541 -17.109 -20.433 1.00 43.38 211 SER A N 1
ATOM 1716 C CA . SER A 1 211 ? 41.406 -16.613 -21.505 1.00 43.38 211 SER A CA 1
ATOM 1717 C C . SER A 1 211 ? 41.666 -15.121 -21.287 1.00 43.38 211 SER A C 1
ATOM 1719 O O . SER A 1 211 ? 40.761 -14.300 -21.422 1.00 43.38 211 SER A O 1
ATOM 1721 N N . GLY A 1 212 ? 42.895 -14.774 -20.903 1.00 38.88 212 GLY A N 1
ATOM 1722 C CA . GLY A 1 212 ? 43.389 -13.398 -20.944 1.00 38.88 212 GLY A CA 1
ATOM 1723 C C . GLY A 1 212 ? 43.850 -13.045 -22.358 1.00 38.88 212 GLY A C 1
ATOM 1724 O O . GLY A 1 212 ? 44.523 -13.855 -22.993 1.00 38.88 212 GLY A O 1
ATOM 1725 N N . ILE A 1 213 ? 43.477 -11.855 -22.831 1.00 42.66 213 ILE A N 1
ATOM 1726 C CA . ILE A 1 213 ? 44.133 -11.161 -23.950 1.00 42.66 213 ILE A CA 1
ATOM 1727 C C . ILE A 1 213 ? 45.092 -10.142 -23.345 1.00 42.66 213 ILE A C 1
ATOM 1729 O O . ILE A 1 213 ? 44.648 -9.428 -22.414 1.00 42.66 213 ILE A O 1
#

pLDDT: mean 71.84, std 19.62, range [33.56, 97.69]

Sequence (213 aa):
MEKPPLYCSTSSTFKHRLTPKRLQLSVLIQVATLCEKYLCVELVQPWLAIWTHKLELRSNYPMAEQVFQLLNKYNWFWREPYPSGIAENIIRILEESVETLLDIPYALVSKFEKTNNNLCQSGEVKEEDNACDAASWGILNRGMQFAGLWPIKPADEVYLSIEQVASAVDIALRRPPQLRPIQLHRRNYCIFGEGRELGFGFSTRDTWQCSGI

Radius of gyration: 28.57 Å; chains: 1; bounding box: 79×57×70 Å

Secondary structure (DSSP, 8-state):
-PPPP-----------TTS-S---HHHHHHHHHHHHHTT-HHHHHHHHHHHHTTTGGGTT-HHHHHHHHHHHHTTTT------TTHHHHHHHHHHHHHHHHHHHHHHHHHHHHH--S-SS--SS--TTHHHHHHHHHHHHHHHHHHTT--S---GGG--S-HHHHHHHHHHHHSPPS--------S---------------------------

Foldseek 3Di:
DDDDDDDDDDDDDPPCPPDDLEDDVVVVVVVVVVCVVLVVLVVCVVCCCSHCVVVVVVVPDPVNVVVVCVCPVVVVNDDDDDPPPPSVVSVVVQLVLLQVLLCVLVVVVVCLVPDPDQPPPPVDDDPCSVVVSVVLNVLLQVLCVVLVCPPPDRSVPDPDGSVSSNVSSCNSNDDDPPPPPPPVVPDDDPDPDPDPDPDDDDDPDDDDDDDDD